Protein AF-A0A9P0LXA4-F1 (afdb_monomer_lite)

Organism: Acanthoscelides obtectus (NCBI:txid200917)

Secondary structure (DSSP, 8-state):
----------S---SHHHHHHHHHHHHHHHHHHHHHS-TTT-HHHHHHHHHHHHHHHHHHHHH-SSHHHHHHHHHHHHHHHHHHHHHHHHH-HHHHHHHHHHHHHHHHHHHHHHHHHHHHHHHS--S--SSSHHHHHHHHHHHHHHHHHHHHHHHHHGGG-HHHHHHHHHHHHHHHHHHHHHHHHHHHHHHHHHHHHHHHHHHHTT---S----S--------------------------

Foldseek 3Di:
DPDPDDPQPPDDCPALVSLVVNLVVVVVVLVVQPVVCDCVPHVPSNVVSLVVVLVSLVSNLVRDDDLVVSLVSLVVSLVSLVVSLVCCVPPPVVSCVVCVVVSVVSNVVSVVSNVVSVCCVLPPPPPDDDPPVPVVVVVVVVVVVVVVVVVVVVVVVVVPCPVVVVVVVVVVVVVVVVVVVVVVVVVVVVVVVVVVVVVVVVVVVPPPDPDDDDDDDDDDDDDDDDDDDDDDDDDDDDDDD

InterPro domains:
  IPR022083 KIF-1 binding protein [PF12309] (8-123)

Sequence (241 aa):
MEVQLPNVPAKEIVGIQDARTLFSHTHTWLKRARLYYTLRDFPIQYVNIILELSELYRVQSFYEKDIDSQYGIQRKRYEALETLSNILKEVRPNCYAAVNLEIIREILEVQMEMMQLNLKKIYGPKEDLTYSGEADLRKRMDTVADIHNRIESLCVETGSSQAEQDAQNTEFDEKFYRYVKKAEAMERERICEQVLEKNDVKLRTKSKTPKQMELEKKDCEEKEDRNGEGEGQPPITSPIM

Structure (mmCIF, N/CA/C/O backbone):
data_AF-A0A9P0LXA4-F1
#
_entry.id   AF-A0A9P0LXA4-F1
#
loop_
_atom_site.group_PDB
_atom_site.id
_atom_site.type_symbol
_atom_site.label_atom_id
_atom_site.label_alt_id
_atom_site.label_comp_id
_atom_site.label_asym_id
_atom_site.label_entity_id
_atom_site.label_seq_id
_atom_site.pdbx_PDB_ins_code
_atom_site.Cartn_x
_atom_site.Cartn_y
_atom_site.Cartn_z
_atom_site.occupancy
_atom_site.B_iso_or_equiv
_atom_site.auth_seq_id
_atom_site.auth_comp_id
_atom_site.auth_asym_id
_atom_site.auth_atom_id
_atom_site.pdbx_PDB_model_num
ATOM 1 N N . MET A 1 1 ? 0.545 -28.722 -20.780 1.00 48.31 1 MET A N 1
ATOM 2 C CA . MET A 1 1 ? 0.359 -28.473 -19.336 1.00 48.31 1 MET A CA 1
ATOM 3 C C . MET A 1 1 ? -1.100 -28.134 -19.132 1.00 48.31 1 MET A C 1
ATOM 5 O O . MET A 1 1 ? -1.538 -27.129 -19.674 1.00 48.31 1 MET A O 1
ATOM 9 N N . GLU A 1 2 ? -1.854 -28.973 -18.428 1.00 51.53 2 GLU A N 1
ATOM 10 C CA . GLU A 1 2 ? -3.181 -28.578 -17.952 1.00 51.53 2 GLU A CA 1
ATOM 11 C C . GLU A 1 2 ? -2.985 -27.532 -16.856 1.00 51.53 2 GLU A C 1
ATOM 13 O O . GLU A 1 2 ? -2.438 -27.819 -15.790 1.00 51.53 2 GLU A O 1
ATOM 18 N N . VAL A 1 3 ? -3.355 -26.289 -17.151 1.00 64.44 3 VAL A N 1
ATOM 19 C CA . VAL A 1 3 ? -3.356 -25.218 -16.158 1.00 64.44 3 VAL A CA 1
ATOM 20 C C . VAL A 1 3 ? -4.607 -25.419 -15.313 1.00 64.44 3 VAL A C 1
ATOM 22 O O . VAL A 1 3 ? -5.701 -25.031 -15.716 1.00 64.44 3 VAL A O 1
ATOM 25 N N . GLN A 1 4 ? -4.462 -26.072 -14.159 1.00 67.38 4 GLN A N 1
ATOM 26 C CA . GLN A 1 4 ? -5.534 -26.100 -13.169 1.00 67.38 4 GLN A CA 1
ATOM 27 C C . GLN A 1 4 ? -5.769 -24.670 -12.687 1.00 67.38 4 GLN A C 1
ATOM 29 O O . GLN A 1 4 ? -4.881 -24.046 -12.098 1.00 67.38 4 GLN A O 1
ATOM 34 N N . LEU A 1 5 ? -6.951 -24.138 -12.994 1.00 65.81 5 LEU A N 1
ATOM 35 C CA . LEU A 1 5 ? -7.319 -22.792 -12.588 1.00 65.81 5 LEU A CA 1
ATOM 36 C C . LEU A 1 5 ? -7.385 -22.730 -11.053 1.00 65.81 5 LEU A C 1
ATOM 38 O O . LEU A 1 5 ? -7.952 -23.634 -10.430 1.00 65.81 5 LEU A O 1
ATOM 42 N N . PRO A 1 6 ? -6.809 -21.692 -10.425 1.00 67.19 6 PRO A N 1
ATOM 43 C CA . PRO A 1 6 ? -6.890 -21.526 -8.982 1.00 67.19 6 PRO A CA 1
ATOM 44 C C . PRO A 1 6 ? -8.355 -21.427 -8.555 1.00 67.19 6 PRO A C 1
ATOM 46 O O . PRO A 1 6 ? -9.108 -20.628 -9.108 1.00 67.19 6 PRO A O 1
ATOM 49 N N . ASN A 1 7 ? -8.761 -22.219 -7.561 1.00 73.88 7 ASN A N 1
ATOM 50 C CA . ASN A 1 7 ? -10.077 -22.078 -6.949 1.00 73.88 7 ASN A CA 1
ATOM 51 C C . ASN A 1 7 ? -10.093 -20.793 -6.106 1.00 73.88 7 ASN A C 1
ATOM 53 O O . ASN A 1 7 ? -9.640 -20.791 -4.959 1.00 73.88 7 ASN A O 1
ATOM 57 N N . VAL A 1 8 ? -10.549 -19.694 -6.708 1.00 70.31 8 VAL A N 1
ATOM 58 C CA . VAL A 1 8 ? -10.740 -18.419 -6.014 1.00 70.31 8 VAL A CA 1
ATOM 59 C C . VAL A 1 8 ? -11.979 -18.549 -5.124 1.00 70.31 8 VAL A C 1
ATOM 61 O O . VAL A 1 8 ? -13.024 -18.978 -5.617 1.00 70.31 8 VAL A O 1
ATOM 64 N N . PRO A 1 9 ? -11.911 -18.182 -3.832 1.00 69.06 9 PRO A N 1
ATOM 65 C CA . PRO A 1 9 ? -13.087 -18.167 -2.971 1.00 69.06 9 PRO A CA 1
ATOM 66 C C . PRO A 1 9 ? -14.145 -17.198 -3.529 1.00 69.06 9 PRO A C 1
ATOM 68 O O . PRO A 1 9 ? -14.068 -15.997 -3.313 1.00 69.06 9 PRO A O 1
ATOM 71 N N . ALA A 1 10 ? -15.135 -17.717 -4.259 1.00 71.62 10 ALA A N 1
ATOM 72 C CA . ALA A 1 10 ? -16.240 -16.942 -4.840 1.00 71.62 10 ALA A CA 1
ATOM 73 C C . ALA A 1 10 ? -17.426 -16.770 -3.869 1.00 71.62 10 ALA A C 1
ATOM 75 O O . ALA A 1 10 ? -18.553 -16.517 -4.287 1.00 71.62 10 ALA A O 1
ATOM 76 N N . LYS A 1 11 ? -17.192 -16.983 -2.570 1.00 80.62 11 LYS A N 1
ATOM 77 C CA . LYS A 1 11 ? -18.210 -16.854 -1.524 1.00 80.62 11 LYS A CA 1
ATOM 78 C C . LYS A 1 11 ? -18.219 -15.425 -0.994 1.00 80.62 11 LYS A C 1
ATOM 80 O O . LYS A 1 11 ? -17.160 -14.814 -0.872 1.00 80.62 11 LYS A O 1
ATOM 85 N N . GLU A 1 12 ? -19.402 -14.923 -0.652 1.00 83.19 12 GLU A N 1
ATOM 86 C CA . GLU A 1 12 ? -19.539 -13.644 0.045 1.00 83.19 12 GLU A CA 1
ATOM 87 C C . GLU A 1 12 ? -18.746 -13.656 1.360 1.00 83.19 12 GLU A C 1
ATOM 89 O O . GLU A 1 12 ? -18.727 -14.655 2.085 1.00 83.19 12 GLU A O 1
ATOM 94 N N . ILE A 1 13 ? -18.073 -12.543 1.655 1.00 86.12 13 ILE A N 1
ATOM 95 C CA . ILE A 1 13 ? -17.278 -12.368 2.873 1.00 86.12 13 ILE A CA 1
ATOM 96 C C . ILE A 1 13 ? -18.232 -11.950 3.992 1.00 86.12 13 ILE A C 1
ATOM 98 O O . ILE A 1 13 ? -18.652 -10.797 4.050 1.00 86.12 13 ILE A O 1
ATOM 102 N N . VAL A 1 14 ? -18.576 -12.883 4.880 1.00 85.00 14 VAL A N 1
ATOM 103 C CA . VAL A 1 14 ? -19.487 -12.614 6.009 1.00 85.00 14 VAL A CA 1
ATOM 104 C C . VAL A 1 14 ? -18.698 -12.311 7.282 1.00 85.00 14 VAL A C 1
ATOM 106 O O . VAL A 1 14 ? -19.134 -11.523 8.122 1.00 85.00 14 VAL A O 1
ATOM 109 N N . GLY A 1 15 ? -17.515 -12.914 7.431 1.00 84.06 15 GLY A N 1
ATOM 110 C CA . GLY A 1 15 ? -16.673 -12.756 8.610 1.00 84.06 15 GLY A CA 1
ATOM 111 C C . GLY A 1 15 ? -15.225 -12.371 8.318 1.00 84.06 15 GLY A C 1
ATOM 112 O O . GLY A 1 15 ? -14.694 -12.513 7.220 1.00 84.06 15 GLY A O 1
ATOM 113 N N . ILE A 1 16 ? -14.538 -11.960 9.382 1.00 88.75 16 ILE A N 1
ATOM 114 C CA . ILE A 1 16 ? -13.112 -11.588 9.367 1.00 88.75 16 ILE A CA 1
ATOM 115 C C . ILE A 1 16 ? -12.231 -12.756 8.916 1.00 88.75 16 ILE A C 1
ATOM 117 O O . ILE A 1 16 ? -11.214 -12.558 8.257 1.00 88.75 16 ILE A O 1
ATOM 121 N N . GLN A 1 17 ? -12.614 -13.987 9.263 1.00 89.56 17 GLN A N 1
ATOM 122 C CA . GLN A 1 17 ? -11.861 -15.174 8.858 1.00 89.56 17 GLN A CA 1
ATOM 123 C C . GLN A 1 17 ? -11.955 -15.432 7.353 1.00 89.56 17 GLN A C 1
ATOM 125 O O . GLN A 1 17 ? -10.962 -15.835 6.742 1.00 89.56 17 GLN A O 1
ATOM 130 N N . ASP A 1 18 ? -13.101 -15.132 6.742 1.00 88.81 18 ASP A N 1
ATOM 131 C CA . ASP A 1 18 ? -13.274 -15.230 5.293 1.00 88.81 18 ASP A CA 1
ATOM 132 C C . ASP A 1 18 ? -12.396 -14.185 4.593 1.00 88.81 18 ASP A C 1
ATOM 134 O O . ASP A 1 18 ? -11.646 -14.524 3.675 1.00 88.81 18 ASP A O 1
ATOM 138 N N . ALA A 1 19 ? -12.390 -12.947 5.107 1.00 89.75 19 ALA A N 1
ATOM 139 C CA . ALA A 1 19 ? -11.533 -11.869 4.612 1.00 89.75 19 ALA A CA 1
ATOM 140 C C . ALA A 1 19 ? -10.043 -12.240 4.699 1.00 89.75 19 ALA A C 1
ATOM 142 O O . ALA A 1 19 ? -9.326 -12.154 3.706 1.00 89.75 19 ALA A O 1
ATOM 143 N N . ARG A 1 20 ? -9.585 -12.753 5.851 1.00 91.25 20 ARG A N 1
ATOM 144 C CA . ARG A 1 20 ? -8.194 -13.203 6.051 1.00 91.25 20 ARG A CA 1
ATOM 145 C C . ARG A 1 20 ? -7.809 -14.355 5.126 1.00 91.25 20 ARG A C 1
ATOM 147 O O . ARG A 1 20 ? -6.677 -14.404 4.641 1.00 91.25 20 ARG A O 1
ATOM 154 N N . THR A 1 21 ? -8.734 -15.277 4.871 1.00 90.44 21 THR A N 1
ATOM 155 C CA . THR A 1 21 ? -8.505 -16.407 3.962 1.00 90.44 21 THR A CA 1
ATOM 156 C C . THR A 1 21 ? -8.334 -15.918 2.528 1.00 90.44 21 THR A C 1
ATOM 158 O O . THR A 1 21 ? -7.360 -16.290 1.867 1.00 90.44 21 THR A O 1
ATOM 161 N N . LEU A 1 22 ? -9.225 -15.035 2.069 1.00 90.31 22 LEU A N 1
ATOM 162 C CA . LEU A 1 22 ? -9.124 -14.424 0.747 1.00 90.31 22 LEU A CA 1
ATOM 163 C C . LEU A 1 22 ? -7.852 -13.581 0.620 1.00 90.31 22 LEU A C 1
ATOM 165 O O . LEU A 1 22 ? -7.110 -13.742 -0.345 1.00 90.31 22 LEU A O 1
ATOM 169 N N . PHE A 1 23 ? -7.543 -12.758 1.623 1.00 92.31 23 PHE A N 1
ATOM 170 C CA . PHE A 1 23 ? -6.316 -11.969 1.675 1.00 92.31 23 PHE A CA 1
ATOM 171 C C . PHE A 1 23 ? -5.078 -12.852 1.535 1.00 92.31 23 PHE A C 1
ATOM 173 O O . PHE A 1 23 ? -4.216 -12.574 0.707 1.00 92.31 23 PHE A O 1
ATOM 180 N N . SER A 1 24 ? -4.991 -13.943 2.300 1.00 92.12 24 SER A N 1
ATOM 181 C CA . SER A 1 24 ? -3.862 -14.877 2.236 1.00 92.12 24 SER A CA 1
ATOM 182 C C . SER A 1 24 ? -3.716 -15.505 0.845 1.00 92.12 24 SER A C 1
ATOM 184 O O . SER A 1 24 ? -2.604 -15.604 0.310 1.00 92.12 24 SER A O 1
ATOM 186 N N . HIS A 1 25 ? -4.842 -15.872 0.225 1.00 92.00 25 HIS A N 1
ATOM 187 C CA . HIS A 1 25 ? -4.871 -16.410 -1.130 1.00 92.00 25 HIS A CA 1
ATOM 188 C C . HIS A 1 25 ? -4.363 -15.385 -2.155 1.00 92.00 25 HIS A C 1
ATOM 190 O O . HIS A 1 25 ? -3.393 -15.657 -2.866 1.00 92.00 25 HIS A O 1
ATOM 196 N N . THR A 1 26 ? -4.949 -14.186 -2.186 1.00 93.25 26 THR A N 1
ATOM 197 C CA . THR A 1 26 ? -4.573 -13.111 -3.119 1.00 93.25 26 THR A CA 1
ATOM 198 C C . THR A 1 26 ? -3.132 -12.662 -2.901 1.00 93.25 26 THR A C 1
ATOM 200 O O . THR A 1 26 ? -2.359 -12.554 -3.850 1.00 93.25 26 THR A O 1
ATOM 203 N N . HIS A 1 27 ? -2.710 -12.500 -1.648 1.00 94.31 27 HIS A N 1
ATOM 204 C CA . HIS A 1 27 ? -1.344 -12.127 -1.295 1.00 94.31 27 HIS A CA 1
ATOM 205 C C . HIS A 1 27 ? -0.315 -13.167 -1.760 1.00 94.31 27 HIS A C 1
ATOM 207 O O . HIS A 1 27 ? 0.784 -12.807 -2.186 1.00 94.31 27 HIS A O 1
ATOM 213 N N . THR A 1 28 ? -0.660 -14.458 -1.730 1.00 93.88 28 THR A N 1
ATOM 214 C CA . THR A 1 28 ? 0.198 -15.522 -2.275 1.00 93.88 28 THR A CA 1
ATOM 215 C C . THR A 1 28 ? 0.374 -15.378 -3.787 1.00 93.88 28 THR A C 1
ATOM 217 O O . THR A 1 28 ? 1.490 -15.530 -4.290 1.00 93.88 28 THR A O 1
ATOM 220 N N . TRP A 1 29 ? -0.691 -15.036 -4.514 1.00 93.25 29 TRP A N 1
ATOM 221 C CA . TRP A 1 29 ? -0.621 -14.786 -5.954 1.00 93.25 29 TRP A CA 1
ATOM 222 C C . TRP A 1 29 ? 0.148 -13.515 -6.297 1.00 93.25 29 TRP A C 1
ATOM 224 O O . TRP A 1 29 ? 1.020 -13.575 -7.160 1.00 93.25 2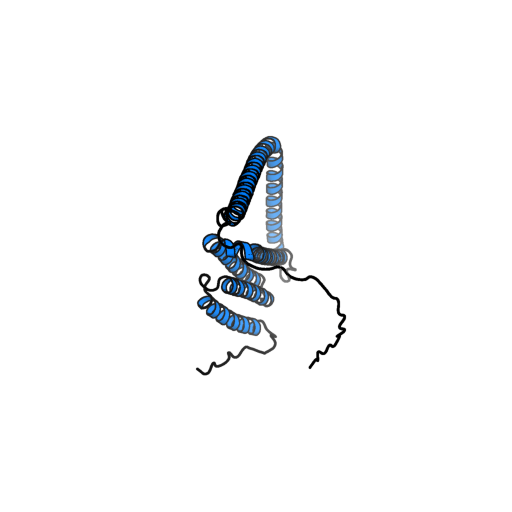9 TRP A O 1
ATOM 234 N N . LEU A 1 30 ? -0.061 -12.415 -5.571 1.00 94.25 30 LEU A N 1
ATOM 235 C CA . LEU A 1 30 ? 0.721 -11.185 -5.747 1.00 94.25 30 LEU A CA 1
ATOM 236 C C . LEU A 1 30 ? 2.212 -11.421 -5.478 1.00 94.25 30 LEU A C 1
ATOM 238 O O . LEU A 1 30 ? 3.065 -10.956 -6.232 1.00 94.25 30 LEU A O 1
ATOM 242 N N . LYS A 1 31 ? 2.553 -12.222 -4.460 1.00 92.38 31 LYS A N 1
ATOM 243 C CA . LYS A 1 31 ? 3.942 -12.636 -4.208 1.00 92.38 31 LYS A CA 1
ATOM 244 C C . LYS A 1 31 ? 4.538 -13.406 -5.381 1.00 92.38 31 LYS A C 1
ATOM 246 O O . LYS A 1 31 ? 5.679 -13.142 -5.748 1.00 92.38 31 LYS A O 1
ATOM 251 N N . ARG A 1 32 ? 3.787 -14.340 -5.971 1.00 93.38 32 ARG A N 1
ATOM 252 C CA . ARG A 1 32 ? 4.226 -15.095 -7.155 1.00 93.38 32 ARG A CA 1
ATOM 253 C C . ARG A 1 32 ? 4.372 -14.190 -8.377 1.00 93.38 32 ARG A C 1
ATOM 255 O O . ARG A 1 32 ? 5.389 -14.269 -9.056 1.00 93.38 32 ARG A O 1
ATOM 262 N N . ALA A 1 33 ? 3.412 -13.299 -8.613 1.00 94.31 33 ALA A N 1
ATOM 263 C CA . ALA A 1 33 ? 3.464 -12.326 -9.699 1.00 94.31 33 ALA A CA 1
ATOM 264 C C . ALA A 1 33 ? 4.706 -11.434 -9.577 1.00 94.31 33 ALA A C 1
ATOM 266 O O . ALA A 1 33 ? 5.428 -11.254 -10.551 1.00 94.31 33 ALA A O 1
ATOM 267 N N . ARG A 1 34 ? 5.031 -10.970 -8.365 1.00 92.25 34 ARG A N 1
ATOM 268 C CA . ARG A 1 34 ? 6.218 -10.145 -8.101 1.00 92.25 34 ARG A CA 1
ATOM 269 C C . ARG A 1 34 ? 7.547 -10.861 -8.372 1.00 92.25 34 ARG A C 1
ATOM 271 O O . ARG A 1 34 ? 8.537 -10.197 -8.659 1.00 92.25 34 ARG A O 1
ATOM 278 N N . LEU A 1 35 ? 7.590 -12.194 -8.276 1.00 92.75 35 LEU A N 1
ATOM 279 C CA . LEU A 1 35 ? 8.776 -12.976 -8.654 1.00 92.75 35 LEU A CA 1
ATOM 280 C C . LEU A 1 35 ? 8.962 -13.047 -10.175 1.00 92.75 35 LEU A C 1
ATOM 282 O O . LEU A 1 35 ? 10.092 -13.154 -10.638 1.00 92.75 35 LEU A O 1
ATOM 286 N N . TYR A 1 36 ? 7.867 -12.999 -10.934 1.00 95.38 36 TYR A N 1
ATOM 287 C CA . TYR A 1 36 ? 7.889 -13.071 -12.393 1.00 95.38 36 TYR A CA 1
ATOM 288 C C . TYR A 1 36 ? 8.086 -11.692 -13.038 1.00 95.38 36 TYR A C 1
ATOM 290 O O . TYR A 1 36 ? 8.976 -11.501 -13.864 1.00 95.38 36 TYR A O 1
ATOM 298 N N . TYR A 1 37 ? 7.281 -10.710 -12.638 1.00 95.81 37 TYR A N 1
ATOM 299 C CA . TYR A 1 37 ? 7.350 -9.345 -13.146 1.00 95.81 37 TYR A CA 1
ATOM 300 C C . TYR A 1 37 ? 8.432 -8.574 -12.411 1.00 95.81 37 TYR A C 1
ATOM 302 O O . TYR A 1 37 ? 8.138 -7.839 -11.482 1.00 95.81 37 TYR A O 1
ATOM 310 N N . THR A 1 38 ? 9.694 -8.764 -12.782 1.00 93.69 38 THR A N 1
ATOM 311 C CA . THR A 1 38 ? 10.798 -8.065 -12.117 1.00 93.69 38 THR A CA 1
ATOM 312 C C . THR A 1 38 ? 10.808 -6.578 -12.473 1.00 93.69 38 THR A C 1
ATOM 314 O O . THR A 1 38 ? 10.421 -6.176 -13.571 1.00 93.69 38 THR A O 1
ATOM 317 N N . LEU A 1 39 ? 11.354 -5.745 -11.583 1.00 93.31 39 LEU A N 1
ATOM 318 C CA . LEU A 1 39 ? 11.535 -4.317 -11.858 1.00 93.31 39 LEU A CA 1
ATOM 319 C C . LEU A 1 39 ? 12.440 -4.050 -13.081 1.00 93.31 39 LEU A C 1
ATOM 321 O O . LEU A 1 39 ? 12.354 -2.988 -13.701 1.00 93.31 39 LEU A O 1
ATOM 325 N N . ARG A 1 40 ? 13.311 -5.005 -13.436 1.00 92.75 40 ARG A N 1
ATOM 326 C CA . ARG A 1 40 ? 14.218 -4.911 -14.586 1.00 92.75 40 ARG A CA 1
ATOM 327 C C . ARG A 1 40 ? 13.463 -5.081 -15.901 1.00 92.75 40 ARG A C 1
ATOM 329 O O . ARG A 1 40 ? 13.605 -4.242 -16.791 1.00 92.75 40 ARG A O 1
ATOM 336 N N . ASP A 1 41 ? 12.671 -6.133 -16.009 1.00 95.25 41 ASP A N 1
ATOM 337 C CA . ASP A 1 41 ? 12.071 -6.525 -17.283 1.00 95.25 41 ASP A CA 1
ATOM 338 C C . ASP A 1 41 ? 10.695 -5.872 -17.469 1.00 95.25 41 ASP A C 1
ATOM 340 O O . ASP A 1 41 ? 10.364 -5.411 -18.558 1.00 95.25 41 ASP A O 1
ATOM 344 N N . PHE A 1 42 ? 9.933 -5.738 -16.380 1.00 96.50 42 PHE A N 1
ATOM 345 C CA . PHE A 1 42 ? 8.541 -5.287 -16.387 1.00 96.50 42 PHE A CA 1
ATOM 346 C C . PHE A 1 42 ? 8.292 -4.228 -15.299 1.00 96.50 42 PHE A C 1
ATOM 348 O O . PHE A 1 42 ? 7.574 -4.483 -14.329 1.00 96.50 42 PHE A O 1
ATOM 355 N N . PRO A 1 43 ? 8.889 -3.025 -15.416 1.00 94.88 43 PRO A N 1
ATOM 356 C CA . PRO A 1 43 ? 8.856 -2.026 -14.350 1.00 94.88 43 PRO A CA 1
ATOM 357 C C . PRO A 1 43 ? 7.440 -1.562 -14.004 1.00 94.88 43 PRO A C 1
ATOM 359 O O . PRO A 1 43 ? 7.105 -1.468 -12.829 1.00 94.88 43 PRO A O 1
ATOM 362 N N . ILE A 1 44 ? 6.602 -1.319 -15.014 1.00 95.69 44 ILE A N 1
ATOM 363 C CA . ILE A 1 44 ? 5.226 -0.847 -14.815 1.00 95.69 44 ILE A CA 1
ATOM 364 C C . ILE A 1 44 ? 4.372 -1.936 -14.162 1.00 95.69 44 ILE A C 1
ATOM 366 O O . ILE A 1 44 ? 3.642 -1.663 -13.218 1.00 95.69 44 ILE A O 1
ATOM 370 N N . GLN A 1 45 ? 4.509 -3.191 -14.594 1.00 97.25 45 GLN A N 1
ATOM 371 C CA . GLN A 1 45 ? 3.782 -4.310 -13.993 1.00 97.25 45 GLN A CA 1
ATOM 372 C C . GLN A 1 45 ? 4.225 -4.543 -12.545 1.00 97.25 45 GLN A C 1
ATOM 374 O O . GLN A 1 45 ? 3.385 -4.788 -11.687 1.00 97.25 45 GLN A O 1
ATOM 379 N N . TYR A 1 46 ? 5.523 -4.414 -12.249 1.00 96.81 46 TYR A N 1
ATOM 380 C CA . TYR A 1 46 ? 6.030 -4.494 -10.878 1.00 96.81 46 TYR A CA 1
ATOM 381 C C . TYR A 1 46 ? 5.432 -3.402 -9.978 1.00 96.81 46 TYR A C 1
ATOM 383 O O . TYR A 1 46 ? 5.030 -3.697 -8.853 1.00 96.81 46 TYR A O 1
ATOM 391 N N . VAL A 1 47 ? 5.342 -2.160 -10.476 1.00 97.12 47 VAL A N 1
ATOM 392 C CA . VAL A 1 47 ? 4.671 -1.054 -9.769 1.00 97.12 47 VAL A CA 1
ATOM 393 C C . VAL A 1 47 ? 3.204 -1.395 -9.518 1.00 97.12 47 VAL A C 1
ATOM 395 O O . VAL A 1 47 ? 2.775 -1.364 -8.367 1.00 97.12 47 VAL A O 1
ATOM 398 N N . ASN A 1 48 ? 2.468 -1.802 -10.555 1.00 97.25 48 ASN A N 1
ATOM 399 C CA . ASN A 1 48 ? 1.047 -2.137 -10.445 1.00 97.25 48 ASN A CA 1
ATOM 400 C C . ASN A 1 48 ? 0.795 -3.248 -9.419 1.00 97.25 48 ASN A C 1
ATOM 402 O O . ASN A 1 48 ? -0.110 -3.121 -8.609 1.00 97.25 48 ASN A O 1
ATOM 406 N N . ILE A 1 49 ? 1.636 -4.286 -9.370 1.00 97.44 49 ILE A N 1
ATOM 407 C CA . ILE A 1 49 ? 1.520 -5.365 -8.372 1.00 97.44 49 ILE A CA 1
ATOM 408 C C . ILE A 1 49 ? 1.658 -4.833 -6.941 1.00 97.44 49 ILE A C 1
ATOM 410 O O . ILE A 1 49 ? 1.006 -5.332 -6.025 1.00 97.44 49 ILE A O 1
ATOM 414 N N . ILE A 1 50 ? 2.523 -3.841 -6.716 1.00 96.69 50 ILE A N 1
ATOM 415 C CA . ILE A 1 50 ? 2.689 -3.243 -5.388 1.00 96.69 50 ILE A CA 1
ATOM 416 C C . ILE A 1 50 ? 1.534 -2.291 -5.061 1.00 96.69 50 ILE A C 1
ATOM 418 O O . ILE A 1 50 ? 1.107 -2.256 -3.909 1.00 96.69 50 ILE A O 1
ATOM 422 N N . LEU A 1 51 ? 0.983 -1.579 -6.045 1.00 97.38 51 LEU A N 1
ATOM 423 C CA . LEU A 1 51 ? -0.231 -0.776 -5.863 1.00 97.38 51 LEU A CA 1
ATOM 424 C C . LEU A 1 51 ? -1.459 -1.662 -5.583 1.00 97.38 51 LEU A C 1
ATOM 426 O O . LEU A 1 51 ? -2.217 -1.386 -4.660 1.00 97.38 51 LEU A O 1
ATOM 430 N N . GLU A 1 52 ? -1.601 -2.796 -6.268 1.00 96.94 52 GLU A N 1
ATOM 431 C CA . GLU A 1 52 ? -2.619 -3.812 -5.961 1.00 96.94 52 GLU A CA 1
ATOM 432 C C . GLU A 1 52 ? -2.422 -4.409 -4.562 1.00 96.94 52 GLU A C 1
ATOM 434 O O . GLU A 1 52 ? -3.386 -4.652 -3.836 1.00 96.94 52 GLU A O 1
ATOM 439 N N . LEU A 1 53 ? -1.169 -4.618 -4.141 1.00 96.50 53 LEU A N 1
ATOM 440 C CA . LEU A 1 53 ? -0.859 -5.043 -2.778 1.00 96.50 53 LEU A CA 1
ATOM 441 C C . LEU A 1 53 ? -1.239 -3.970 -1.744 1.00 96.50 53 LEU A C 1
ATOM 443 O O . LEU A 1 53 ? -1.718 -4.316 -0.664 1.00 96.50 53 LEU A O 1
ATOM 447 N N . SER A 1 54 ? -1.036 -2.690 -2.065 1.00 96.94 54 SER A N 1
ATOM 448 C CA . SER A 1 54 ? -1.464 -1.560 -1.235 1.00 96.94 54 SER A CA 1
ATOM 449 C C . SER A 1 54 ? -2.980 -1.581 -1.038 1.00 96.94 54 SER A C 1
ATOM 451 O O . SER A 1 54 ? -3.459 -1.573 0.098 1.00 96.94 54 SER A O 1
ATOM 453 N N . GLU A 1 55 ? -3.726 -1.728 -2.129 1.00 96.31 55 GLU A N 1
ATOM 454 C CA . GLU A 1 55 ? -5.184 -1.823 -2.099 1.00 96.31 55 GLU A CA 1
ATOM 455 C C . GLU A 1 55 ? -5.668 -3.045 -1.308 1.00 96.31 55 GLU A C 1
ATOM 457 O O . GLU A 1 55 ? -6.586 -2.960 -0.490 1.00 96.31 55 GLU A O 1
ATOM 462 N N . LEU A 1 56 ? -4.993 -4.185 -1.462 1.00 96.00 56 LEU A N 1
ATOM 463 C CA . LEU A 1 56 ? -5.298 -5.391 -0.698 1.00 96.00 56 LEU A CA 1
ATOM 464 C C . LEU A 1 56 ? -5.134 -5.169 0.818 1.00 96.00 56 LEU A C 1
ATOM 466 O O . LEU A 1 56 ? -5.954 -5.653 1.602 1.00 96.00 56 LEU A O 1
ATOM 470 N N . TYR A 1 57 ? -4.109 -4.426 1.250 1.00 97.12 57 TYR A N 1
ATOM 471 C CA . TYR A 1 57 ? -3.956 -4.055 2.659 1.00 97.12 57 TYR A CA 1
ATOM 472 C C . TYR A 1 57 ? -5.046 -3.093 3.138 1.00 97.12 57 TYR A C 1
ATOM 474 O O . TYR A 1 57 ? -5.514 -3.249 4.267 1.00 97.12 57 TYR A O 1
ATOM 482 N N . ARG A 1 58 ? -5.483 -2.146 2.298 1.00 95.69 58 ARG A N 1
ATOM 483 C CA . ARG A 1 58 ? -6.598 -1.236 2.609 1.00 95.69 58 ARG A CA 1
ATOM 484 C C . ARG A 1 58 ? -7.891 -2.009 2.866 1.00 95.69 58 ARG A C 1
ATOM 486 O O . ARG A 1 58 ? -8.576 -1.776 3.856 1.00 95.69 58 ARG A O 1
ATOM 493 N N . VAL A 1 59 ? -8.209 -2.976 2.006 1.00 93.44 59 VAL A N 1
ATOM 494 C CA . VAL A 1 59 ? -9.403 -3.814 2.182 1.00 93.44 59 VAL A CA 1
ATOM 495 C C . VAL A 1 59 ? -9.267 -4.712 3.412 1.00 93.44 59 VAL A C 1
ATOM 497 O O . VAL A 1 59 ? -10.229 -4.876 4.154 1.00 93.44 59 VAL A O 1
ATOM 500 N N . GLN A 1 60 ? -8.083 -5.264 3.685 1.00 93.12 60 GLN A N 1
ATOM 501 C CA . GLN A 1 60 ? -7.880 -6.087 4.878 1.00 93.12 60 GLN A CA 1
ATOM 502 C C . GLN A 1 60 ? -8.031 -5.284 6.175 1.00 93.12 60 GLN A C 1
ATOM 504 O O . GLN A 1 60 ? -8.635 -5.789 7.120 1.00 93.12 60 GLN A O 1
ATOM 509 N N . SER A 1 61 ? -7.502 -4.055 6.234 1.00 94.88 61 SER A N 1
ATOM 510 C CA . SER A 1 61 ? -7.600 -3.218 7.434 1.00 94.88 61 SER A CA 1
ATOM 511 C C . SER A 1 61 ? -9.057 -2.908 7.783 1.00 94.88 61 SER A C 1
ATOM 513 O O . SER A 1 61 ? -9.409 -2.921 8.958 1.00 94.88 61 SER A O 1
ATOM 515 N N . PHE A 1 62 ? -9.930 -2.745 6.786 1.00 92.12 62 PHE A N 1
ATOM 516 C CA . PHE A 1 62 ? -11.365 -2.540 6.996 1.00 92.12 62 PHE A CA 1
ATOM 517 C C . PHE A 1 62 ? -12.036 -3.672 7.796 1.00 92.12 62 PHE A C 1
ATOM 519 O O . PHE A 1 62 ? -12.907 -3.403 8.622 1.00 92.12 62 PHE A O 1
ATOM 526 N N . TYR A 1 63 ? -11.627 -4.928 7.590 1.00 91.75 63 TYR A N 1
ATOM 527 C CA . TYR A 1 63 ? -12.218 -6.080 8.282 1.00 91.75 63 TYR A CA 1
ATOM 528 C C . TYR A 1 63 ? -11.622 -6.346 9.671 1.00 91.75 63 TYR A C 1
ATOM 530 O O . TYR A 1 63 ? -12.166 -7.163 10.416 1.00 91.75 63 TYR A O 1
ATOM 538 N N . GLU A 1 64 ? -10.515 -5.703 10.047 1.00 92.38 64 GLU A N 1
ATOM 539 C CA . GLU A 1 64 ? -9.943 -5.897 11.381 1.00 92.38 64 GLU A CA 1
ATOM 540 C C . GLU A 1 64 ? -10.796 -5.206 12.453 1.00 92.38 64 GLU A C 1
ATOM 542 O O . GLU A 1 64 ? -11.314 -4.109 12.255 1.00 92.38 64 GLU A O 1
ATOM 547 N N . LYS A 1 65 ? -10.956 -5.849 13.615 1.00 89.12 65 LYS A N 1
ATOM 548 C CA . LYS A 1 65 ? -11.804 -5.334 14.708 1.00 89.12 65 LYS A CA 1
ATOM 549 C C . LYS A 1 65 ? -11.097 -4.293 15.557 1.00 89.12 65 LYS A C 1
ATOM 551 O O . LYS A 1 65 ? -11.690 -3.285 15.934 1.00 89.12 65 LYS A O 1
ATOM 556 N N . ASP A 1 66 ? -9.856 -4.580 15.916 1.00 91.75 66 ASP A N 1
ATOM 557 C CA . ASP A 1 66 ? -9.081 -3.778 16.843 1.00 91.75 66 ASP A CA 1
ATOM 558 C C . ASP A 1 66 ? -8.264 -2.714 16.108 1.00 91.75 66 ASP A C 1
ATOM 560 O O . ASP A 1 66 ? -7.669 -2.958 15.058 1.00 91.75 66 ASP A O 1
ATOM 564 N N . ILE A 1 67 ? -8.228 -1.514 16.691 1.00 93.25 67 ILE A N 1
ATOM 565 C CA . ILE A 1 67 ? -7.517 -0.360 16.124 1.00 93.25 67 ILE A CA 1
ATOM 566 C C . ILE A 1 67 ? -6.024 -0.668 15.958 1.00 93.25 67 ILE A C 1
ATOM 568 O O . ILE A 1 67 ? -5.412 -0.216 14.994 1.00 93.25 67 ILE A O 1
ATOM 572 N N . ASP A 1 68 ? -5.438 -1.457 16.860 1.00 93.38 68 ASP A N 1
ATOM 573 C CA . ASP A 1 68 ? -4.017 -1.801 16.806 1.00 93.38 68 ASP A CA 1
ATOM 574 C C . ASP A 1 68 ? -3.691 -2.727 15.618 1.00 93.38 68 ASP A C 1
ATOM 576 O O . ASP A 1 68 ? -2.701 -2.494 14.921 1.00 93.38 68 ASP A O 1
ATOM 580 N N . SER A 1 69 ? -4.540 -3.711 15.302 1.00 94.38 69 SER A N 1
ATOM 581 C CA . SER A 1 69 ? -4.409 -4.528 14.087 1.00 94.38 69 SER A CA 1
ATOM 582 C C . SER A 1 69 ? -4.657 -3.708 12.830 1.00 94.38 69 SER A C 1
ATOM 584 O O . SER A 1 69 ? -3.871 -3.821 11.888 1.00 94.38 69 SER A O 1
ATOM 586 N N . GLN A 1 70 ? -5.676 -2.837 12.813 1.00 95.62 70 GLN A N 1
ATOM 587 C CA . GLN A 1 70 ? -5.894 -1.904 11.698 1.00 95.62 70 GLN A CA 1
ATOM 588 C C . GLN A 1 70 ? -4.628 -1.078 11.439 1.00 95.62 70 GLN A C 1
ATOM 590 O O . GLN A 1 70 ? -4.124 -1.041 10.317 1.00 95.62 70 GLN A O 1
ATOM 595 N N . TYR A 1 71 ? -4.048 -0.502 12.493 1.00 96.75 71 TYR A N 1
ATOM 596 C CA . TYR A 1 71 ? -2.823 0.287 12.415 1.00 96.75 71 TYR A CA 1
ATOM 597 C C . TYR A 1 71 ? -1.629 -0.546 11.937 1.00 96.75 71 TYR A C 1
ATOM 599 O O . TYR A 1 71 ? -0.867 -0.110 11.075 1.00 96.75 71 TYR A O 1
ATOM 607 N N . GLY A 1 72 ? -1.475 -1.771 12.445 1.00 96.62 72 GLY A N 1
ATOM 608 C CA . GLY A 1 72 ? -0.420 -2.692 12.026 1.00 96.62 72 GLY A CA 1
ATOM 609 C C . GLY A 1 72 ? -0.489 -3.054 10.540 1.00 96.62 72 GLY A C 1
ATOM 610 O O . GLY A 1 72 ? 0.548 -3.228 9.900 1.00 96.62 72 GLY A O 1
ATOM 611 N N . ILE A 1 73 ? -1.691 -3.138 9.968 1.00 96.50 73 ILE A N 1
ATOM 612 C CA . ILE A 1 73 ? -1.890 -3.389 8.536 1.00 96.50 73 ILE A CA 1
ATOM 613 C C . ILE A 1 73 ? -1.603 -2.137 7.709 1.00 96.50 73 ILE A C 1
ATOM 615 O O . ILE A 1 73 ? -0.870 -2.228 6.725 1.00 96.50 73 ILE A O 1
ATOM 619 N N . GLN A 1 74 ? -2.088 -0.971 8.137 1.00 97.56 74 GLN A N 1
ATOM 620 C CA . GLN A 1 74 ? -1.790 0.291 7.453 1.00 97.56 74 GLN A CA 1
ATOM 621 C C . GLN A 1 74 ? -0.295 0.610 7.453 1.00 97.56 74 GLN A C 1
ATOM 623 O O . GLN A 1 74 ? 0.253 1.045 6.444 1.00 97.56 74 GLN A O 1
ATOM 628 N N . ARG A 1 75 ? 0.411 0.283 8.537 1.00 97.31 75 ARG A N 1
ATOM 629 C CA . ARG A 1 75 ? 1.869 0.393 8.588 1.00 97.31 75 ARG A CA 1
ATOM 630 C C . ARG A 1 75 ? 2.557 -0.482 7.535 1.00 97.31 75 ARG A C 1
ATOM 632 O O . ARG A 1 75 ? 3.465 -0.008 6.865 1.00 97.31 75 ARG A O 1
ATOM 639 N N . LYS A 1 76 ? 2.111 -1.727 7.337 1.00 97.00 76 LYS A N 1
ATOM 640 C CA . LYS A 1 76 ? 2.651 -2.602 6.275 1.00 97.00 76 LYS A CA 1
ATOM 641 C C . LYS A 1 76 ? 2.369 -2.047 4.877 1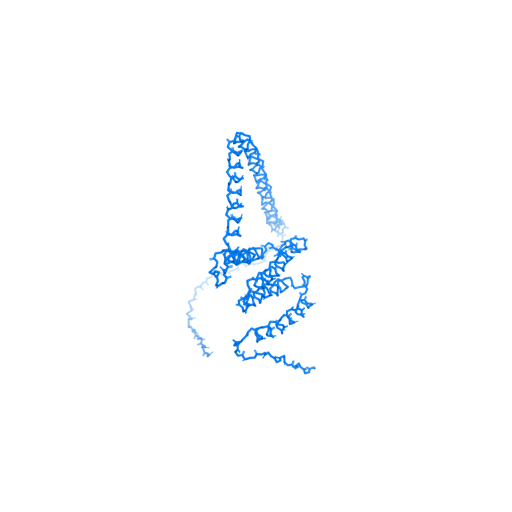.00 97.00 76 LYS A C 1
ATOM 643 O O . LYS A 1 76 ? 3.223 -2.165 4.000 1.00 97.00 76 LYS A O 1
ATOM 648 N N . ARG A 1 77 ? 1.192 -1.441 4.676 1.00 97.69 77 ARG A N 1
ATOM 649 C CA . ARG A 1 77 ? 0.830 -0.732 3.437 1.00 97.69 77 ARG A CA 1
ATOM 650 C C . ARG A 1 77 ? 1.799 0.425 3.177 1.00 97.69 77 ARG A C 1
ATOM 652 O O . ARG A 1 77 ? 2.382 0.487 2.098 1.00 97.69 77 ARG A O 1
ATOM 659 N N . TYR A 1 78 ? 2.042 1.264 4.186 1.00 98.31 78 TYR A N 1
ATOM 660 C CA . TYR A 1 78 ? 3.017 2.356 4.123 1.00 98.31 78 TYR A CA 1
ATOM 661 C C . TYR A 1 78 ? 4.429 1.851 3.789 1.00 98.31 78 TYR A C 1
ATOM 663 O O . TYR A 1 78 ? 5.032 2.318 2.826 1.00 98.31 78 TYR A O 1
ATOM 671 N N . GLU A 1 79 ? 4.932 0.854 4.525 1.00 97.88 79 GLU A N 1
ATOM 672 C CA . GLU A 1 79 ? 6.278 0.292 4.329 1.00 97.88 79 GLU A CA 1
ATOM 673 C C . GLU A 1 79 ? 6.468 -0.260 2.903 1.00 97.88 79 GLU A C 1
ATOM 675 O O . GLU A 1 79 ? 7.529 -0.080 2.298 1.00 97.88 79 GLU A O 1
ATOM 680 N N . ALA A 1 80 ? 5.440 -0.893 2.324 1.00 96.44 80 ALA A N 1
ATOM 681 C CA . ALA A 1 80 ? 5.485 -1.393 0.950 1.00 96.44 80 ALA A CA 1
ATOM 682 C C . ALA A 1 80 ? 5.590 -0.261 -0.091 1.00 96.44 80 ALA A C 1
ATOM 684 O O . ALA A 1 80 ? 6.397 -0.359 -1.020 1.00 96.44 80 ALA A O 1
ATOM 685 N N . LEU A 1 81 ? 4.807 0.810 0.076 1.00 98.31 81 LEU A N 1
ATOM 686 C CA . LEU A 1 81 ? 4.806 1.977 -0.815 1.00 98.31 81 LEU A CA 1
ATOM 687 C C . LEU A 1 81 ? 6.097 2.797 -0.695 1.00 98.31 81 LEU A C 1
ATOM 689 O O . LEU A 1 81 ? 6.670 3.205 -1.706 1.00 98.31 81 LEU A O 1
ATOM 693 N N . GLU A 1 82 ? 6.590 3.002 0.525 1.00 97.69 82 GLU A N 1
ATOM 694 C CA . GLU A 1 82 ? 7.849 3.702 0.787 1.00 97.69 82 GLU A CA 1
ATOM 695 C C . GLU A 1 82 ? 9.035 2.941 0.184 1.00 97.69 82 GLU A C 1
ATOM 697 O O . GLU A 1 82 ? 9.855 3.522 -0.530 1.00 97.69 82 GLU A O 1
ATOM 702 N N . THR A 1 83 ? 9.077 1.619 0.378 1.00 97.25 83 THR A N 1
ATOM 703 C CA . THR A 1 83 ? 10.103 0.757 -0.225 1.00 97.25 83 THR A CA 1
ATOM 704 C C . THR A 1 83 ? 10.080 0.851 -1.751 1.00 97.25 83 THR A C 1
ATOM 706 O O . THR A 1 83 ? 11.134 0.988 -2.373 1.00 97.25 83 THR A O 1
ATOM 709 N N . LEU A 1 84 ? 8.895 0.823 -2.373 1.00 97.19 84 LEU A N 1
ATOM 710 C CA . LEU A 1 84 ? 8.761 1.009 -3.819 1.00 97.19 84 LEU A CA 1
ATOM 711 C C . LEU A 1 84 ? 9.284 2.380 -4.263 1.00 97.19 84 LEU A C 1
ATOM 713 O O . LEU A 1 84 ? 10.069 2.450 -5.208 1.00 97.19 84 LEU A O 1
ATOM 717 N N . SER A 1 85 ? 8.871 3.450 -3.581 1.00 97.62 85 SER A N 1
ATOM 718 C CA . SER A 1 85 ? 9.303 4.822 -3.868 1.00 97.62 85 SER A CA 1
ATOM 719 C C . SER A 1 85 ? 10.827 4.940 -3.857 1.00 97.62 85 SER A C 1
ATOM 721 O O . SER A 1 85 ? 11.420 5.448 -4.809 1.00 97.62 85 SER A O 1
ATOM 723 N N . ASN A 1 86 ? 11.472 4.405 -2.819 1.00 97.38 86 ASN A N 1
ATOM 724 C CA . ASN A 1 86 ? 12.922 4.472 -2.649 1.00 97.38 86 ASN A CA 1
ATOM 725 C C . ASN A 1 86 ? 13.662 3.668 -3.726 1.00 97.38 86 ASN A C 1
ATOM 727 O O . ASN A 1 86 ? 14.542 4.207 -4.396 1.00 97.38 86 ASN A O 1
ATOM 731 N N . ILE A 1 87 ? 13.245 2.423 -3.978 1.00 96.69 87 ILE A N 1
ATOM 732 C CA . ILE A 1 87 ? 13.865 1.581 -5.012 1.00 96.69 87 ILE A CA 1
ATOM 733 C C . ILE A 1 87 ? 13.728 2.225 -6.399 1.00 96.69 87 ILE A C 1
ATOM 735 O O . ILE A 1 87 ? 14.670 2.199 -7.189 1.00 96.69 87 ILE A O 1
ATOM 739 N N . LEU A 1 88 ? 12.572 2.811 -6.723 1.00 96.94 88 LEU A N 1
ATOM 740 C CA . LEU A 1 88 ? 12.367 3.453 -8.020 1.00 96.94 88 LEU A CA 1
ATOM 741 C C . LEU A 1 88 ? 13.237 4.699 -8.198 1.00 96.94 88 LEU A C 1
ATOM 743 O O . LEU A 1 88 ? 13.802 4.870 -9.278 1.00 96.94 88 LEU A O 1
ATOM 747 N N . LYS A 1 89 ? 13.379 5.540 -7.166 1.00 96.38 89 LYS A N 1
ATOM 748 C CA . LYS A 1 89 ? 14.253 6.727 -7.211 1.00 96.38 89 LYS A CA 1
ATOM 749 C C . LYS A 1 89 ? 15.698 6.356 -7.536 1.00 96.38 89 LYS A C 1
ATOM 751 O O . LYS A 1 89 ? 16.327 7.033 -8.343 1.00 96.38 89 LYS A O 1
ATOM 756 N N . GLU A 1 90 ? 16.198 5.283 -6.931 1.00 95.69 90 GLU A N 1
ATOM 757 C CA . GLU A 1 90 ? 17.590 4.851 -7.079 1.00 95.69 90 GLU A CA 1
ATOM 758 C C . GLU A 1 90 ? 17.830 4.063 -8.371 1.00 95.69 90 GLU A C 1
ATOM 760 O O . GLU A 1 90 ? 18.789 4.316 -9.097 1.00 95.69 90 GLU A O 1
ATOM 765 N N . VAL A 1 91 ? 16.959 3.098 -8.674 1.00 95.88 91 VAL A N 1
ATOM 766 C CA . VAL A 1 91 ? 17.201 2.120 -9.744 1.00 95.88 91 VAL A CA 1
ATOM 767 C C . VAL A 1 91 ? 16.623 2.583 -11.082 1.00 95.88 91 VAL A C 1
ATOM 769 O O . VAL A 1 91 ? 17.191 2.275 -12.132 1.00 95.88 91 VAL A O 1
ATOM 772 N N . ARG A 1 92 ? 15.482 3.292 -11.084 1.00 94.81 92 ARG A N 1
ATOM 773 C CA . ARG A 1 92 ? 14.761 3.705 -12.306 1.00 94.81 92 ARG A CA 1
ATOM 774 C C . ARG A 1 92 ? 14.095 5.083 -12.170 1.00 94.81 92 ARG A C 1
ATOM 776 O O . ARG A 1 92 ? 12.864 5.160 -12.177 1.00 94.81 92 ARG A O 1
ATOM 783 N N . PRO A 1 93 ? 14.869 6.182 -12.170 1.00 95.56 93 PRO A N 1
ATOM 784 C CA . PRO A 1 93 ? 14.338 7.533 -11.970 1.00 95.56 93 PRO A CA 1
ATOM 785 C C . PRO A 1 93 ? 13.307 7.956 -13.029 1.00 95.56 93 PRO A C 1
ATOM 787 O O . PRO A 1 93 ? 12.330 8.621 -12.700 1.00 95.56 93 PRO A O 1
ATOM 790 N N . ASN A 1 94 ? 13.450 7.511 -14.282 1.00 95.44 94 ASN A N 1
ATOM 791 C CA . ASN A 1 94 ? 12.456 7.788 -15.330 1.00 95.44 94 ASN A CA 1
ATOM 792 C C . ASN A 1 94 ? 11.119 7.080 -15.062 1.00 95.44 94 ASN A C 1
ATOM 794 O O . ASN A 1 94 ? 10.059 7.650 -15.296 1.00 95.44 94 ASN A O 1
ATOM 798 N N . CYS A 1 95 ? 11.165 5.844 -14.550 1.00 95.81 95 CYS A N 1
ATOM 799 C CA . CYS A 1 95 ? 9.959 5.129 -14.141 1.00 95.81 95 CYS A CA 1
ATOM 800 C C . CYS A 1 95 ? 9.336 5.807 -12.922 1.00 95.81 95 CYS A C 1
ATOM 802 O O . CYS A 1 95 ? 8.130 6.018 -12.909 1.00 95.81 95 CYS A O 1
ATOM 804 N N . TYR A 1 96 ? 10.156 6.194 -11.938 1.00 97.62 96 TYR A N 1
ATOM 805 C CA . TYR A 1 96 ? 9.707 6.951 -10.773 1.00 97.62 96 TYR A CA 1
ATOM 806 C C . TYR A 1 96 ? 8.970 8.225 -11.188 1.00 97.62 96 TYR A C 1
ATOM 808 O O . TYR A 1 96 ? 7.854 8.442 -10.740 1.00 97.62 96 TYR A O 1
ATOM 816 N N . ALA A 1 97 ? 9.539 9.034 -12.084 1.00 96.88 97 ALA A N 1
ATOM 817 C CA . ALA A 1 97 ? 8.916 10.273 -12.546 1.00 96.88 97 ALA A CA 1
ATOM 818 C C . ALA A 1 97 ? 7.525 10.063 -13.172 1.00 96.88 97 ALA A C 1
ATOM 820 O O . ALA A 1 97 ? 6.671 10.932 -13.042 1.00 96.88 97 ALA A O 1
ATOM 821 N N . ALA A 1 98 ? 7.285 8.914 -13.812 1.00 96.31 98 ALA A N 1
ATOM 822 C CA . ALA A 1 98 ? 5.994 8.595 -14.417 1.00 96.31 98 ALA A CA 1
ATOM 823 C C . ALA A 1 98 ? 4.916 8.185 -13.395 1.00 96.31 98 ALA A C 1
ATOM 825 O O . ALA A 1 98 ? 3.737 8.415 -13.645 1.00 96.31 98 ALA A O 1
ATOM 826 N N . VAL A 1 99 ? 5.303 7.582 -12.264 1.00 97.19 99 VAL A N 1
ATOM 827 C CA . VAL A 1 99 ? 4.364 6.998 -11.279 1.00 97.19 99 VAL A CA 1
ATOM 828 C C . VAL A 1 99 ? 4.428 7.658 -9.894 1.00 97.19 99 VAL A C 1
ATOM 830 O O . VAL A 1 99 ? 3.698 7.270 -8.985 1.00 97.19 99 VAL A O 1
ATOM 833 N N . ASN A 1 100 ? 5.301 8.648 -9.687 1.00 97.12 100 ASN A N 1
ATOM 834 C CA . ASN A 1 100 ? 5.556 9.232 -8.366 1.00 97.12 100 ASN A CA 1
ATOM 835 C C . ASN A 1 100 ? 4.309 9.868 -7.743 1.00 97.12 100 ASN A C 1
ATOM 837 O O . ASN A 1 100 ? 4.105 9.716 -6.544 1.00 97.12 100 ASN A O 1
ATOM 841 N N . LEU A 1 101 ? 3.477 10.546 -8.533 1.00 97.69 101 LEU A N 1
ATOM 842 C CA . LEU A 1 101 ? 2.268 11.208 -8.055 1.00 97.69 101 LEU A CA 1
ATOM 843 C C . LEU A 1 101 ? 1.266 10.185 -7.533 1.00 97.69 101 LEU A C 1
ATOM 845 O O . LEU A 1 101 ? 0.631 10.423 -6.512 1.00 97.69 101 LEU A O 1
ATOM 849 N N . GLU A 1 102 ? 1.166 9.036 -8.196 1.00 97.75 102 GLU A N 1
ATOM 850 C CA . GLU A 1 102 ? 0.317 7.937 -7.754 1.00 97.75 102 GLU A CA 1
ATOM 851 C C . GLU A 1 102 ? 0.828 7.341 -6.441 1.00 97.75 102 GLU A C 1
ATOM 853 O O . GLU A 1 102 ? 0.070 7.239 -5.482 1.00 97.75 102 GLU A O 1
ATOM 858 N N . ILE A 1 103 ? 2.130 7.057 -6.343 1.00 97.75 103 ILE A N 1
ATOM 859 C CA . ILE A 1 103 ? 2.734 6.547 -5.102 1.00 97.75 103 ILE A CA 1
ATOM 860 C C . ILE A 1 103 ? 2.558 7.546 -3.949 1.00 97.75 103 ILE A C 1
ATOM 862 O O . ILE A 1 103 ? 2.230 7.148 -2.834 1.00 97.75 103 ILE A O 1
ATOM 866 N N . ILE A 1 104 ? 2.767 8.843 -4.195 1.00 97.94 104 ILE A N 1
ATOM 867 C CA . ILE A 1 104 ? 2.604 9.890 -3.178 1.00 97.94 104 ILE A CA 1
ATOM 868 C C . ILE A 1 104 ? 1.145 9.987 -2.738 1.00 97.94 104 ILE A C 1
ATOM 870 O O . ILE A 1 104 ? 0.892 10.048 -1.536 1.00 97.94 104 ILE A O 1
ATOM 874 N N . ARG A 1 105 ? 0.191 9.970 -3.678 1.00 98.31 105 ARG A N 1
ATOM 875 C CA . ARG A 1 105 ? -1.243 9.973 -3.362 1.00 98.31 105 ARG A CA 1
ATOM 876 C C . ARG A 1 105 ? -1.597 8.802 -2.446 1.00 98.31 105 ARG A C 1
ATOM 878 O O . ARG A 1 105 ? -2.172 9.026 -1.388 1.00 98.31 105 ARG A O 1
ATOM 885 N N . GLU A 1 106 ? -1.175 7.591 -2.802 1.00 98.00 106 GLU A N 1
ATOM 886 C CA . GLU A 1 106 ? -1.410 6.394 -1.987 1.00 98.00 106 GLU A CA 1
ATOM 887 C C . GLU A 1 106 ? -0.788 6.511 -0.589 1.00 98.00 106 GLU A C 1
ATOM 889 O O . GLU A 1 106 ? -1.431 6.190 0.406 1.00 98.00 106 GLU A O 1
ATOM 894 N N . ILE A 1 107 ? 0.444 7.018 -0.475 1.00 98.38 107 ILE A N 1
ATOM 895 C CA . ILE A 1 107 ? 1.087 7.232 0.832 1.00 98.38 107 ILE A CA 1
ATOM 896 C C . ILE A 1 107 ? 0.287 8.228 1.681 1.00 98.38 107 ILE A C 1
ATOM 898 O O . ILE A 1 107 ? 0.091 7.992 2.874 1.00 98.38 107 ILE A O 1
ATOM 902 N N . LEU A 1 108 ? -0.177 9.331 1.089 1.00 98.44 108 LEU A N 1
ATOM 903 C CA . LEU A 1 108 ? -0.978 10.331 1.797 1.00 98.44 108 LEU A CA 1
ATOM 904 C C . LEU A 1 108 ? -2.303 9.744 2.289 1.00 98.44 108 LEU A C 1
ATOM 906 O O . LEU A 1 108 ? -2.693 10.008 3.425 1.00 98.44 108 LEU A O 1
ATOM 910 N N . GLU A 1 109 ? -2.963 8.914 1.483 1.00 97.75 109 GLU A N 1
ATOM 911 C CA . GLU A 1 109 ? -4.171 8.195 1.896 1.00 97.75 109 GLU A CA 1
ATOM 912 C C . GLU A 1 109 ? -3.910 7.299 3.110 1.00 97.75 109 GLU A C 1
ATOM 914 O O . GLU A 1 109 ? -4.639 7.383 4.099 1.00 97.75 109 GLU A O 1
ATOM 919 N N . VAL A 1 110 ? -2.821 6.523 3.103 1.00 97.94 110 VAL A N 1
ATOM 920 C CA . VAL A 1 110 ? -2.436 5.690 4.256 1.00 97.94 110 VAL A CA 1
ATOM 921 C C . VAL A 1 110 ? -2.203 6.536 5.505 1.00 97.94 110 VAL A C 1
ATOM 923 O O . VAL A 1 110 ? -2.667 6.183 6.588 1.00 97.94 110 VAL A O 1
ATOM 926 N N . GLN A 1 111 ? -1.510 7.667 5.372 1.00 97.94 111 GLN A N 1
ATOM 927 C CA . GLN A 1 111 ? -1.238 8.559 6.501 1.00 97.94 111 GLN A CA 1
ATOM 928 C C . GLN A 1 111 ? -2.522 9.179 7.063 1.00 97.94 111 GLN A C 1
ATOM 930 O O . GLN A 1 111 ? -2.693 9.241 8.283 1.00 97.94 111 GLN A O 1
ATOM 935 N N . MET A 1 112 ? -3.461 9.578 6.199 1.00 97.81 112 MET A N 1
ATOM 936 C CA . MET A 1 112 ? -4.778 10.054 6.628 1.00 97.81 112 MET A CA 1
ATOM 937 C C . MET A 1 112 ? -5.557 8.965 7.370 1.00 97.81 112 MET A C 1
ATOM 939 O O . MET A 1 112 ? -6.104 9.234 8.440 1.00 97.81 112 MET A O 1
ATOM 943 N N . GLU A 1 113 ? -5.573 7.733 6.859 1.00 96.62 113 GLU A N 1
ATOM 944 C CA . GLU A 1 113 ? -6.227 6.595 7.516 1.00 96.62 113 GLU A CA 1
ATOM 945 C C . GLU A 1 113 ? -5.580 6.294 8.881 1.00 96.62 113 GLU A C 1
ATOM 947 O O . GLU A 1 113 ? -6.278 6.165 9.887 1.00 96.62 113 GLU A O 1
ATOM 952 N N . MET A 1 114 ? -4.248 6.271 8.976 1.00 96.44 114 MET A N 1
ATOM 953 C CA . MET A 1 114 ? -3.533 6.083 10.248 1.00 96.44 114 MET A CA 1
ATOM 954 C C . MET A 1 114 ? -3.816 7.208 11.252 1.00 96.44 114 MET A C 1
ATOM 956 O O . MET A 1 114 ? -3.984 6.947 12.445 1.00 96.44 114 MET A O 1
ATOM 960 N N . MET A 1 115 ? -3.917 8.455 10.789 1.00 97.25 115 MET A N 1
ATOM 961 C CA . MET A 1 115 ? -4.310 9.587 11.627 1.00 97.25 115 MET A CA 1
ATOM 962 C C . MET A 1 115 ? -5.746 9.430 12.142 1.00 97.25 115 MET A C 1
ATOM 964 O O . MET A 1 115 ? -5.990 9.647 13.329 1.00 97.25 115 MET A O 1
ATOM 968 N N . GLN A 1 116 ? -6.686 8.993 11.301 1.00 95.38 116 GLN A N 1
ATOM 969 C CA . GLN A 1 116 ? -8.059 8.698 11.727 1.00 95.38 116 GLN A CA 1
ATOM 970 C C . GLN A 1 116 ? -8.095 7.604 12.803 1.00 95.38 116 GLN A C 1
ATOM 972 O O . GLN A 1 116 ? -8.825 7.741 13.786 1.00 95.38 116 GLN A O 1
ATOM 977 N N . LEU A 1 117 ? -7.271 6.557 12.677 1.00 94.56 117 LEU A N 1
ATOM 978 C CA . LEU A 1 117 ? -7.127 5.521 13.707 1.00 94.56 117 LEU A CA 1
ATOM 979 C C . LEU A 1 117 ? -6.585 6.085 15.024 1.00 94.56 117 LEU A C 1
ATOM 981 O O . LEU A 1 117 ? -7.115 5.767 16.089 1.00 94.56 117 LEU A O 1
ATOM 985 N N . ASN A 1 118 ? -5.576 6.958 14.963 1.00 94.06 118 ASN A N 1
ATOM 986 C CA . ASN A 1 118 ? -5.030 7.630 16.145 1.00 94.06 118 ASN A CA 1
ATOM 987 C C . ASN A 1 118 ? -6.091 8.489 16.844 1.00 94.06 118 ASN A C 1
ATOM 989 O O . ASN A 1 118 ? -6.245 8.411 18.063 1.00 94.06 118 ASN A O 1
ATOM 993 N N . LEU A 1 119 ? -6.868 9.259 16.081 1.00 94.12 119 LEU A N 1
ATOM 994 C CA . LEU A 1 119 ? -7.966 10.060 16.620 1.00 94.12 119 LEU A CA 1
ATOM 995 C C . LEU A 1 119 ? -9.053 9.171 17.230 1.00 94.12 119 LEU A C 1
ATOM 997 O O . LEU A 1 119 ? -9.484 9.424 18.352 1.00 94.12 119 LEU A O 1
ATOM 1001 N N . LYS A 1 120 ? -9.437 8.078 16.562 1.00 92.00 120 LYS A N 1
ATOM 1002 C CA . LYS A 1 120 ? -10.390 7.094 17.099 1.00 92.00 120 LYS A CA 1
ATOM 1003 C C . LYS A 1 120 ? -9.883 6.459 18.397 1.00 92.00 120 LYS A C 1
ATOM 1005 O O . LYS A 1 120 ? -10.674 6.204 19.298 1.00 92.00 120 LYS A O 1
ATOM 1010 N N . LYS A 1 121 ? -8.573 6.246 18.531 1.00 89.44 121 LYS A N 1
ATOM 1011 C CA . LYS A 1 121 ? -7.947 5.720 19.754 1.00 89.44 121 LYS A CA 1
ATOM 1012 C C . LYS A 1 121 ? -7.964 6.720 20.917 1.00 89.44 121 LYS A C 1
ATOM 1014 O O . LYS A 1 121 ? -8.055 6.305 22.070 1.00 89.44 121 LYS A O 1
ATOM 1019 N N . ILE A 1 122 ? -7.856 8.020 20.635 1.00 89.19 122 ILE A N 1
ATOM 1020 C CA . ILE A 1 122 ? -7.844 9.083 21.655 1.00 89.19 122 ILE A CA 1
ATOM 1021 C C . ILE A 1 122 ? -9.269 9.480 22.065 1.00 89.19 122 ILE A C 1
ATOM 1023 O O . ILE A 1 122 ? -9.538 9.624 23.257 1.00 89.19 122 ILE A O 1
ATOM 1027 N N . TYR A 1 123 ? -10.162 9.638 21.087 1.00 88.25 123 TYR A N 1
ATOM 1028 C CA . TYR A 1 123 ? -11.495 10.231 21.247 1.00 88.25 123 TYR A CA 1
ATOM 1029 C C . TYR A 1 123 ? -12.651 9.234 21.114 1.00 88.25 123 TYR A C 1
ATOM 1031 O O . TYR A 1 123 ? -13.806 9.621 21.273 1.00 88.25 123 TYR A O 1
ATOM 1039 N N . GLY A 1 124 ? -12.376 7.964 20.805 1.00 78.06 124 GLY A N 1
ATOM 1040 C CA . GLY A 1 124 ? -13.411 6.939 20.722 1.00 78.06 124 GLY A CA 1
ATOM 1041 C C . GLY A 1 124 ? -14.142 6.769 22.060 1.00 78.06 124 GLY A C 1
ATOM 1042 O O . GLY A 1 124 ? -13.504 6.887 23.113 1.00 78.06 124 GLY A O 1
ATOM 1043 N N . PRO A 1 125 ? -15.462 6.499 22.047 1.00 71.75 125 PRO A N 1
ATOM 1044 C CA . PRO A 1 125 ? -16.208 6.221 23.265 1.00 71.75 125 PRO A CA 1
ATOM 1045 C C . PRO A 1 125 ? -15.549 5.042 23.985 1.00 71.75 125 PRO A C 1
ATOM 1047 O O . PRO A 1 125 ? -15.471 3.928 23.471 1.00 71.75 125 PRO A O 1
ATOM 1050 N N . LYS A 1 126 ? -15.000 5.324 25.165 1.00 61.16 126 LYS A N 1
ATOM 1051 C CA . LYS A 1 126 ? -14.418 4.325 26.058 1.00 61.16 126 LYS A CA 1
ATOM 1052 C C . LYS A 1 126 ? -15.577 3.551 26.679 1.00 61.16 126 LYS A C 1
ATOM 1054 O O . LYS A 1 126 ? -16.103 3.987 27.696 1.00 61.16 126 LYS A O 1
ATOM 1059 N N . GLU A 1 127 ? -16.000 2.455 26.052 1.00 57.47 127 GLU A N 1
ATOM 1060 C CA . GLU A 1 127 ? -17.108 1.642 26.577 1.00 57.47 127 GLU A CA 1
ATOM 1061 C C . GLU A 1 127 ? -16.796 0.968 27.922 1.00 57.47 127 GLU A C 1
ATOM 1063 O O . GLU A 1 127 ? -17.733 0.623 28.622 1.00 57.47 127 GLU A O 1
ATOM 1068 N N . ASP A 1 128 ? -15.540 0.917 28.381 1.00 54.88 128 ASP A N 1
ATOM 1069 C CA . ASP A 1 128 ? -15.207 0.410 29.718 1.00 54.88 128 ASP A CA 1
ATOM 1070 C C . ASP A 1 128 ? -14.068 1.209 30.370 1.00 54.88 128 ASP A C 1
ATOM 1072 O O . ASP A 1 128 ? -12.889 0.893 30.214 1.00 54.88 128 ASP A O 1
ATOM 1076 N N . LEU A 1 129 ? -14.390 2.253 31.140 1.00 48.88 129 LEU A N 1
ATOM 1077 C CA . LEU A 1 129 ? -13.450 2.826 32.112 1.00 48.88 129 LEU A CA 1
ATOM 1078 C C . LEU A 1 129 ? -14.128 3.052 33.459 1.00 48.88 129 LEU A C 1
ATOM 1080 O O . LEU A 1 129 ? -14.429 4.167 33.877 1.00 48.88 129 LEU A O 1
ATOM 1084 N N . THR A 1 130 ? -14.272 1.954 34.187 1.00 51.53 130 THR A N 1
ATOM 1085 C CA . THR A 1 130 ? -14.281 1.945 35.648 1.00 51.53 130 THR A CA 1
ATOM 1086 C C . THR A 1 130 ? -13.022 2.638 36.188 1.00 51.53 130 THR A C 1
ATOM 1088 O O . THR A 1 130 ? -11.925 2.101 36.062 1.00 51.53 130 THR A O 1
ATOM 1091 N N . TYR A 1 131 ? -13.197 3.828 36.777 1.00 51.16 131 TYR A N 1
ATOM 1092 C CA . TYR A 1 131 ? -12.362 4.556 37.761 1.00 51.16 131 TYR A CA 1
ATOM 1093 C C . TYR A 1 131 ? -10.848 4.797 37.523 1.00 51.16 131 TYR A C 1
ATOM 1095 O O . TYR A 1 131 ? -10.296 5.726 38.104 1.00 51.16 131 TYR A O 1
ATOM 1103 N N . SER A 1 132 ? -10.153 4.063 36.654 1.00 55.25 132 SER A N 1
ATOM 1104 C CA . SER A 1 132 ? -8.727 4.275 36.331 1.00 55.25 132 SER A CA 1
ATOM 1105 C C . SER A 1 132 ? -8.514 5.327 35.226 1.00 55.25 132 SER A C 1
ATOM 1107 O O . SER A 1 132 ? -7.421 5.872 35.064 1.00 55.25 132 SER A O 1
ATOM 1109 N N . GLY A 1 133 ? -9.579 5.662 34.491 1.00 56.03 133 GLY A N 1
ATOM 1110 C CA . GLY A 1 133 ? -9.543 6.519 33.307 1.00 56.03 133 GLY A CA 1
ATOM 1111 C C . GLY A 1 133 ? -9.292 8.003 33.562 1.00 56.03 133 GLY A C 1
ATOM 1112 O O . GLY A 1 133 ? -8.734 8.655 32.686 1.00 56.03 133 GLY A O 1
ATOM 1113 N N . GLU A 1 134 ? -9.666 8.536 34.728 1.00 58.75 134 GLU A N 1
ATOM 1114 C CA . GLU A 1 134 ? -9.532 9.969 35.039 1.00 58.75 134 GLU A CA 1
ATOM 1115 C C . GLU A 1 134 ? -8.072 10.398 35.196 1.00 58.75 134 GLU A C 1
ATOM 1117 O O . GLU A 1 134 ? -7.655 11.407 34.632 1.00 58.75 134 GLU A O 1
ATOM 1122 N N . ALA A 1 135 ? -7.268 9.601 35.904 1.00 65.06 135 ALA A N 1
ATOM 1123 C CA . ALA A 1 135 ? -5.846 9.882 36.081 1.00 65.06 135 ALA A CA 1
ATOM 1124 C C . ALA A 1 135 ? -5.073 9.774 34.756 1.00 65.06 135 ALA A C 1
ATOM 1126 O O . ALA A 1 135 ? -4.149 10.551 34.517 1.00 65.06 135 ALA A O 1
ATOM 1127 N N . ASP A 1 136 ? -5.463 8.841 33.882 1.00 69.94 136 ASP A N 1
ATOM 1128 C CA . ASP A 1 136 ? -4.836 8.666 32.569 1.00 69.94 136 ASP A CA 1
ATOM 1129 C C . ASP A 1 136 ? -5.274 9.753 31.574 1.00 69.94 136 ASP A C 1
ATOM 1131 O O . ASP A 1 136 ? -4.455 10.262 30.810 1.00 69.94 136 ASP A O 1
ATOM 1135 N N . LEU A 1 137 ? -6.542 10.189 31.629 1.00 75.38 137 LEU A N 1
ATOM 1136 C CA . LEU A 1 137 ? -7.013 11.367 30.889 1.00 75.38 137 LEU A CA 1
ATOM 1137 C C . LEU A 1 137 ? -6.270 12.625 31.324 1.00 75.38 137 LEU A C 1
ATOM 1139 O O . LEU A 1 137 ? -5.843 13.397 30.470 1.00 75.38 137 LEU A O 1
ATOM 1143 N N . ARG A 1 138 ? -6.084 12.811 32.633 1.00 77.19 138 ARG A N 1
ATOM 1144 C CA . ARG A 1 138 ? -5.388 13.975 33.178 1.00 77.19 138 ARG A CA 1
ATOM 1145 C C . ARG A 1 138 ? -3.939 14.028 32.715 1.00 77.19 138 ARG A C 1
ATOM 1147 O O . ARG A 1 138 ? -3.536 15.031 32.147 1.00 77.19 138 ARG A O 1
ATOM 1154 N N . LYS A 1 139 ? -3.210 12.912 32.814 1.00 79.69 139 LYS A N 1
ATOM 1155 C CA . LYS A 1 139 ? -1.835 12.809 32.300 1.00 79.69 139 LYS A CA 1
ATOM 1156 C C . LYS A 1 139 ? -1.743 13.115 30.807 1.00 79.69 139 LYS A C 1
ATOM 1158 O O . LYS A 1 139 ? -0.831 13.817 30.390 1.00 79.69 139 LYS A O 1
ATOM 1163 N N . ARG A 1 140 ? -2.685 12.618 29.999 1.00 81.38 140 ARG A N 1
ATOM 1164 C CA . ARG A 1 140 ? -2.718 12.920 28.559 1.00 81.38 140 ARG A CA 1
ATOM 1165 C C . ARG A 1 140 ? -3.004 14.396 28.300 1.00 81.38 140 ARG A C 1
ATOM 1167 O O . ARG A 1 140 ? -2.351 14.995 27.452 1.00 81.38 140 ARG A O 1
ATOM 1174 N N . MET A 1 141 ? -3.930 14.992 29.044 1.00 85.19 141 MET A N 1
ATOM 1175 C CA . MET A 1 141 ? -4.245 16.415 28.931 1.00 85.19 141 MET A CA 1
ATOM 1176 C C . MET A 1 141 ? -3.051 17.290 29.332 1.00 85.19 141 MET A C 1
ATOM 1178 O O . MET A 1 141 ? -2.742 18.244 28.624 1.00 85.19 141 MET A O 1
ATOM 1182 N N . ASP A 1 142 ? -2.313 16.895 30.370 1.00 82.50 142 ASP A N 1
ATOM 1183 C CA . ASP A 1 142 ? -1.079 17.560 30.795 1.00 82.50 142 ASP A CA 1
ATOM 1184 C C . ASP A 1 142 ? 0.018 17.445 29.720 1.00 82.50 142 ASP A C 1
ATOM 1186 O O . ASP A 1 142 ? 0.675 18.433 29.403 1.00 82.50 142 ASP A O 1
ATOM 1190 N N . THR A 1 143 ? 0.178 16.279 29.076 1.00 88.38 143 THR A N 1
ATOM 1191 C CA . THR A 1 143 ? 1.137 16.131 27.961 1.00 88.38 143 THR A CA 1
ATOM 1192 C C . THR A 1 143 ? 0.754 16.944 26.727 1.00 88.38 143 THR A C 1
ATOM 1194 O O . THR A 1 143 ? 1.629 17.476 26.052 1.00 88.38 143 THR A O 1
ATOM 1197 N N . VAL A 1 144 ? -0.541 17.070 26.421 1.00 87.00 144 VAL A N 1
ATOM 1198 C CA . VAL A 1 144 ? -1.013 17.898 25.301 1.00 87.00 144 VAL A CA 1
ATOM 1199 C C . VAL A 1 144 ? -0.779 19.380 25.595 1.00 87.00 144 VAL A C 1
ATOM 1201 O O . VAL A 1 144 ? -0.345 20.105 24.704 1.00 87.00 144 VAL A O 1
ATOM 1204 N N . ALA A 1 145 ? -0.998 19.819 26.837 1.00 88.75 145 ALA A N 1
ATOM 1205 C CA . ALA A 1 145 ? -0.681 21.179 27.264 1.00 88.75 145 ALA A CA 1
ATOM 1206 C C . ALA A 1 145 ? 0.827 21.471 27.176 1.00 88.75 145 ALA A C 1
ATOM 1208 O O . ALA A 1 145 ? 1.216 22.527 26.687 1.00 88.75 145 ALA A O 1
ATOM 1209 N N . ASP A 1 146 ? 1.678 20.521 27.571 1.00 91.31 146 ASP A N 1
ATOM 1210 C CA . ASP A 1 146 ? 3.135 20.654 27.450 1.00 91.31 146 ASP A CA 1
ATOM 1211 C C . ASP A 1 146 ? 3.584 20.761 25.983 1.00 91.31 146 ASP A C 1
ATOM 1213 O O . ASP A 1 146 ? 4.367 21.640 25.627 1.00 91.31 146 ASP A O 1
ATOM 1217 N N . ILE A 1 147 ? 3.018 19.937 25.092 1.00 90.44 147 ILE A N 1
ATOM 1218 C CA . ILE A 1 147 ? 3.268 20.033 23.646 1.00 90.44 147 ILE A CA 1
ATOM 1219 C C . ILE A 1 147 ? 2.814 21.391 23.102 1.00 90.44 147 ILE A C 1
ATOM 1221 O O . ILE A 1 147 ? 3.556 22.006 22.340 1.00 90.44 147 ILE A O 1
ATOM 1225 N N . HIS A 1 148 ? 1.634 21.875 23.496 1.00 87.31 148 HIS A N 1
ATOM 1226 C CA . HIS A 1 148 ? 1.122 23.176 23.063 1.00 87.31 148 HIS A CA 1
ATOM 1227 C C . HIS A 1 148 ? 2.047 24.319 23.496 1.00 87.31 148 HIS A C 1
ATOM 1229 O O . HIS A 1 148 ? 2.444 25.128 22.664 1.00 87.31 148 HIS A O 1
ATOM 1235 N N . ASN A 1 149 ? 2.480 24.326 24.757 1.00 86.00 149 ASN A N 1
ATOM 1236 C CA . ASN A 1 149 ? 3.431 25.313 25.275 1.00 86.00 149 ASN A CA 1
ATOM 1237 C C . ASN A 1 149 ? 4.773 25.256 24.534 1.00 86.00 149 ASN A C 1
ATOM 1239 O O . ASN A 1 149 ? 5.404 26.281 24.280 1.00 86.00 149 ASN A O 1
ATOM 1243 N N . ARG A 1 150 ? 5.219 24.056 24.154 1.00 86.12 150 ARG A N 1
ATOM 1244 C CA . ARG A 1 150 ? 6.458 23.864 23.396 1.00 86.12 150 ARG A CA 1
ATOM 1245 C C . ARG A 1 150 ? 6.328 24.349 21.952 1.00 86.12 150 ARG A C 1
ATOM 1247 O O . ARG A 1 150 ? 7.272 24.930 21.432 1.00 86.12 150 ARG A O 1
ATOM 1254 N N . ILE A 1 151 ? 5.166 24.157 21.327 1.00 84.44 151 ILE A N 1
ATOM 1255 C CA . ILE A 1 151 ? 4.846 24.717 20.006 1.00 84.44 151 ILE A CA 1
ATOM 1256 C C . ILE A 1 151 ? 4.780 26.246 20.080 1.00 84.44 151 ILE A C 1
ATOM 1258 O O . ILE A 1 151 ? 5.388 26.907 19.247 1.00 84.44 151 ILE A O 1
ATOM 1262 N N . GLU A 1 152 ? 4.127 26.815 21.095 1.00 79.38 152 GLU A N 1
ATOM 1263 C CA . GLU A 1 152 ? 4.106 28.267 21.308 1.00 79.38 152 GLU A CA 1
ATOM 1264 C C . GLU A 1 152 ? 5.513 28.832 21.519 1.00 79.38 152 GLU A C 1
ATOM 1266 O O . GLU A 1 152 ? 5.862 29.838 20.908 1.00 79.38 152 GLU A O 1
ATOM 1271 N N . SER A 1 153 ? 6.360 28.157 22.301 1.00 78.69 153 SER A N 1
ATOM 1272 C CA . SER A 1 153 ? 7.765 28.542 22.480 1.00 78.69 153 SER A CA 1
ATOM 1273 C C . SER A 1 153 ? 8.528 28.553 21.153 1.00 78.69 153 SER A C 1
ATOM 1275 O O . SER A 1 153 ? 9.260 29.499 20.874 1.00 78.69 153 SER A O 1
ATOM 1277 N N . LEU A 1 154 ? 8.329 27.542 20.303 1.00 74.44 154 LEU A N 1
ATOM 1278 C CA . LEU A 1 154 ? 8.942 27.482 18.971 1.00 74.44 154 LEU A CA 1
ATOM 1279 C C . LEU A 1 154 ? 8.398 28.571 18.029 1.00 74.44 154 LEU A C 1
ATOM 1281 O O . LEU A 1 154 ? 9.145 29.098 17.204 1.00 74.44 154 LEU A O 1
ATOM 1285 N N . CYS A 1 155 ? 7.124 28.949 18.163 1.00 59.88 155 CYS A N 1
ATOM 1286 C CA . CYS A 1 155 ? 6.517 30.060 17.425 1.00 59.88 155 CYS A CA 1
ATOM 1287 C C . CYS A 1 155 ? 7.017 31.438 17.896 1.00 59.88 155 CYS A C 1
ATOM 1289 O O . CYS A 1 155 ? 7.110 32.361 17.091 1.00 59.88 155 CYS A O 1
ATOM 1291 N N . VAL A 1 156 ? 7.370 31.591 19.175 1.00 58.62 156 VAL A N 1
ATOM 1292 C CA . VAL A 1 156 ? 7.954 32.831 19.715 1.00 58.62 156 VAL A CA 1
ATOM 1293 C C . VAL A 1 156 ? 9.432 32.962 19.329 1.00 58.62 156 VAL A C 1
ATOM 1295 O O . VAL A 1 156 ? 9.870 34.055 18.974 1.00 58.62 156 VAL A O 1
ATOM 1298 N N . GLU A 1 157 ? 10.191 31.863 19.308 1.00 55.50 157 GLU A N 1
ATOM 1299 C CA . GLU A 1 157 ? 11.592 31.857 18.852 1.00 55.50 157 GLU A CA 1
ATOM 1300 C C . GLU A 1 157 ? 11.741 32.088 17.339 1.00 55.50 157 GLU A C 1
ATOM 1302 O O . GLU A 1 157 ? 12.751 32.622 16.890 1.00 55.50 157 GLU A O 1
ATOM 1307 N N . THR A 1 158 ? 10.723 31.769 16.535 1.00 50.78 158 THR A N 1
ATOM 1308 C CA . THR A 1 158 ? 10.713 32.090 15.094 1.00 50.78 158 THR A CA 1
ATOM 1309 C C . THR A 1 158 ? 10.328 33.543 14.791 1.00 50.78 158 THR A C 1
ATOM 1311 O O . THR A 1 158 ? 10.580 34.017 13.685 1.00 50.78 158 THR A O 1
ATOM 1314 N N . GLY A 1 159 ? 9.805 34.291 15.770 1.00 47.62 159 GLY A N 1
ATOM 1315 C CA . GLY A 1 159 ? 9.502 35.721 15.630 1.00 47.62 159 GLY A CA 1
ATOM 1316 C C . GLY A 1 159 ? 10.725 36.647 15.694 1.00 47.62 159 GLY A C 1
ATOM 1317 O O . GLY A 1 159 ? 10.615 37.823 15.356 1.00 47.62 159 GLY A O 1
ATOM 1318 N N . SER A 1 160 ? 11.895 36.149 16.109 1.00 45.78 160 SER A N 1
ATOM 1319 C CA . SER A 1 160 ? 13.123 36.947 16.262 1.00 45.78 160 SER A CA 1
ATOM 1320 C C . SER A 1 160 ? 14.184 36.710 15.175 1.00 45.78 160 SER A C 1
ATOM 1322 O O . SER A 1 160 ? 15.186 37.422 15.160 1.00 45.78 160 SER A O 1
ATOM 1324 N N . SER A 1 161 ? 13.959 35.794 14.222 1.00 51.53 161 SER A N 1
ATOM 1325 C CA . SER A 1 161 ? 14.910 35.470 13.132 1.00 51.53 161 SER A CA 1
ATOM 1326 C C . SER A 1 161 ? 14.431 35.844 11.721 1.00 51.53 161 SER A C 1
ATOM 1328 O O . SER A 1 161 ? 15.083 35.497 10.735 1.00 51.53 161 SER A O 1
ATOM 1330 N N . GLN A 1 162 ? 13.324 36.581 11.597 1.00 50.19 162 GLN A N 1
ATOM 1331 C CA . GLN A 1 162 ? 12.726 36.931 10.301 1.00 50.19 162 GLN A CA 1
ATOM 1332 C C . GLN A 1 162 ? 13.670 37.746 9.393 1.00 50.19 162 GLN A C 1
ATOM 1334 O O . GLN A 1 162 ? 13.712 37.520 8.189 1.00 50.19 162 GLN A O 1
ATOM 1339 N N . ALA A 1 163 ? 14.523 38.606 9.960 1.00 52.34 163 ALA A N 1
ATOM 1340 C CA . ALA A 1 163 ? 15.449 39.426 9.172 1.00 52.34 163 ALA A CA 1
ATOM 1341 C C . ALA A 1 163 ? 16.632 38.646 8.553 1.00 52.34 163 ALA A C 1
ATOM 1343 O O . ALA A 1 163 ? 17.153 39.055 7.517 1.00 52.34 163 ALA A O 1
ATOM 1344 N N . GLU A 1 164 ? 17.061 37.530 9.153 1.00 51.84 164 GLU A N 1
ATOM 1345 C CA . GLU A 1 164 ? 18.174 36.714 8.634 1.00 51.84 164 GLU A CA 1
ATOM 1346 C C . GLU A 1 164 ? 17.692 35.606 7.683 1.00 51.84 164 GLU A C 1
ATOM 1348 O O . GLU A 1 164 ? 18.387 35.280 6.717 1.00 51.84 164 GLU A O 1
ATOM 1353 N N . GLN A 1 165 ? 16.480 35.073 7.889 1.00 50.56 165 GLN A N 1
ATOM 1354 C CA . GLN A 1 165 ? 15.868 34.102 6.973 1.00 50.56 165 GLN A CA 1
ATOM 1355 C C . GLN A 1 165 ? 15.406 34.743 5.658 1.00 50.56 165 GLN A C 1
ATOM 1357 O O . GLN A 1 165 ? 15.587 34.136 4.603 1.00 50.56 165 GLN A O 1
ATOM 1362 N N . ASP A 1 166 ? 14.903 35.981 5.680 1.00 52.38 166 ASP A N 1
ATOM 1363 C CA . ASP A 1 166 ? 14.522 36.695 4.452 1.00 52.38 166 ASP A CA 1
ATOM 1364 C C . ASP A 1 166 ? 15.738 36.993 3.556 1.00 52.38 166 ASP A C 1
ATOM 1366 O O . ASP A 1 166 ? 15.641 36.919 2.328 1.00 52.38 166 ASP A O 1
ATOM 1370 N N . ALA A 1 167 ? 16.910 37.245 4.151 1.00 54.28 167 ALA A N 1
ATOM 1371 C CA . ALA A 1 167 ? 18.166 37.462 3.428 1.00 54.28 167 ALA A CA 1
ATOM 1372 C C . ALA A 1 167 ? 18.732 36.169 2.804 1.00 54.28 167 ALA A C 1
ATOM 1374 O O . ALA A 1 167 ? 19.244 36.184 1.685 1.00 54.28 167 ALA A O 1
ATOM 1375 N N . GLN A 1 168 ? 18.613 35.030 3.494 1.00 51.75 168 GLN A N 1
ATOM 1376 C CA . GLN A 1 168 ? 19.049 33.736 2.952 1.00 51.75 168 GLN A CA 1
ATOM 1377 C C . GLN A 1 168 ? 18.087 33.189 1.890 1.00 51.75 168 GLN A C 1
ATOM 1379 O O . GLN A 1 168 ? 18.537 32.615 0.895 1.00 51.75 168 GLN A O 1
ATOM 1384 N N . ASN A 1 169 ? 16.780 33.412 2.054 1.00 54.25 169 ASN A N 1
ATOM 1385 C CA . ASN A 1 169 ? 15.775 33.030 1.063 1.00 54.25 169 ASN A CA 1
ATOM 1386 C C . ASN A 1 169 ? 15.912 33.856 -0.222 1.00 54.25 169 ASN A C 1
ATOM 1388 O O . ASN A 1 169 ? 15.862 33.291 -1.311 1.00 54.25 169 ASN A O 1
ATOM 1392 N N . THR A 1 170 ? 16.204 35.158 -0.120 1.00 62.44 170 THR A N 1
ATOM 1393 C CA . THR A 1 170 ? 16.490 35.986 -1.306 1.00 62.44 170 THR A CA 1
ATOM 1394 C C . THR A 1 170 ? 17.779 35.573 -2.020 1.00 62.44 170 THR A C 1
ATOM 1396 O O . THR A 1 170 ? 17.805 35.547 -3.251 1.00 62.44 170 THR A O 1
ATOM 1399 N N . GLU A 1 171 ? 18.834 35.172 -1.299 1.00 70.31 171 GLU A N 1
ATOM 1400 C CA . GLU A 1 171 ? 20.062 34.661 -1.929 1.00 70.31 171 GLU A CA 1
ATOM 1401 C C . GLU A 1 171 ? 19.832 33.317 -2.648 1.00 70.31 171 GLU A C 1
ATOM 1403 O O . GLU A 1 171 ? 20.378 33.078 -3.734 1.00 70.31 171 GLU A O 1
ATOM 1408 N N . PHE A 1 172 ? 19.014 32.436 -2.065 1.00 69.56 172 PHE A N 1
ATOM 1409 C CA . PHE A 1 172 ? 18.632 31.169 -2.686 1.00 69.56 172 PHE A CA 1
ATOM 1410 C C . PHE A 1 172 ? 17.766 31.388 -3.931 1.00 69.56 172 PHE A C 1
ATOM 1412 O O . PHE A 1 172 ? 18.076 30.830 -4.988 1.00 69.56 172 PHE A O 1
ATOM 1419 N N . ASP A 1 173 ? 16.753 32.250 -3.842 1.00 68.56 173 ASP A N 1
ATOM 1420 C CA . ASP A 1 173 ? 15.864 32.580 -4.957 1.00 68.56 173 ASP A CA 1
ATOM 1421 C C . ASP A 1 173 ? 16.628 33.246 -6.110 1.00 68.56 173 ASP A C 1
ATOM 1423 O O . ASP A 1 173 ? 16.424 32.895 -7.275 1.00 68.56 173 ASP A O 1
ATOM 1427 N N . GLU A 1 174 ? 17.596 34.124 -5.821 1.00 74.75 174 GLU A N 1
ATOM 1428 C CA . GLU A 1 174 ? 18.469 34.700 -6.848 1.00 74.75 174 GLU A CA 1
ATOM 1429 C C . GLU A 1 174 ? 19.350 33.650 -7.537 1.00 74.75 174 GLU A C 1
ATOM 1431 O O . GLU A 1 174 ? 19.515 33.674 -8.765 1.00 74.75 174 GLU A O 1
ATOM 1436 N N . LYS A 1 175 ? 19.936 32.720 -6.773 1.00 75.69 175 LYS A N 1
ATOM 1437 C CA . LYS A 1 175 ? 20.753 31.632 -7.336 1.00 75.69 175 LYS A CA 1
ATOM 1438 C C . LYS A 1 175 ? 19.904 30.688 -8.179 1.00 75.69 175 LYS A C 1
ATOM 1440 O O . LYS A 1 175 ? 20.337 30.303 -9.269 1.00 75.69 175 LYS A O 1
ATOM 1445 N N . PHE A 1 176 ? 18.701 30.362 -7.717 1.00 73.88 176 PHE A N 1
ATOM 1446 C CA . PHE A 1 176 ? 17.750 29.535 -8.446 1.00 73.88 176 PHE A CA 1
ATOM 1447 C C . PHE A 1 176 ? 17.330 30.207 -9.759 1.00 73.88 176 PHE A C 1
ATOM 1449 O O . PHE A 1 176 ? 17.441 29.599 -10.825 1.00 73.88 176 PHE A O 1
ATOM 1456 N N . TYR A 1 177 ? 16.977 31.494 -9.724 1.00 72.31 177 TYR A N 1
ATOM 1457 C CA . TYR A 1 177 ? 16.586 32.244 -10.918 1.00 72.31 177 TYR A CA 1
ATOM 1458 C C . TYR A 1 177 ? 17.730 32.355 -11.940 1.00 72.31 177 TYR A C 1
ATOM 1460 O O . TYR A 1 177 ? 17.514 32.200 -13.145 1.00 72.31 177 TYR A O 1
ATOM 1468 N N . ARG A 1 178 ? 18.979 32.545 -11.486 1.00 76.88 178 ARG A N 1
ATOM 1469 C CA . ARG A 1 178 ? 20.159 32.512 -12.374 1.00 76.88 178 ARG A CA 1
ATOM 1470 C C . ARG A 1 178 ? 20.380 31.139 -12.995 1.00 76.88 178 ARG A C 1
ATOM 1472 O O . ARG A 1 178 ? 20.743 31.069 -14.169 1.00 76.88 178 ARG A O 1
ATOM 1479 N N . TYR A 1 179 ? 20.178 30.064 -12.237 1.00 80.12 179 TYR A N 1
ATOM 1480 C CA . TYR A 1 179 ? 20.333 28.704 -12.743 1.00 80.12 179 TYR A CA 1
ATOM 1481 C C . TYR A 1 179 ? 19.294 28.388 -13.824 1.00 80.12 179 TYR A C 1
ATOM 1483 O O . TYR A 1 179 ? 19.666 27.941 -14.909 1.00 80.12 179 TYR A O 1
ATOM 1491 N N . VAL A 1 180 ? 18.021 28.711 -13.574 1.00 75.94 180 VAL A N 1
ATOM 1492 C CA . VAL A 1 180 ? 16.929 28.538 -14.545 1.00 75.94 180 VAL A CA 1
ATOM 1493 C C . VAL A 1 180 ? 17.200 29.347 -15.812 1.00 75.94 180 VAL A C 1
ATOM 1495 O O . VAL A 1 180 ? 17.188 28.795 -16.908 1.00 75.94 180 VAL A O 1
ATOM 1498 N N .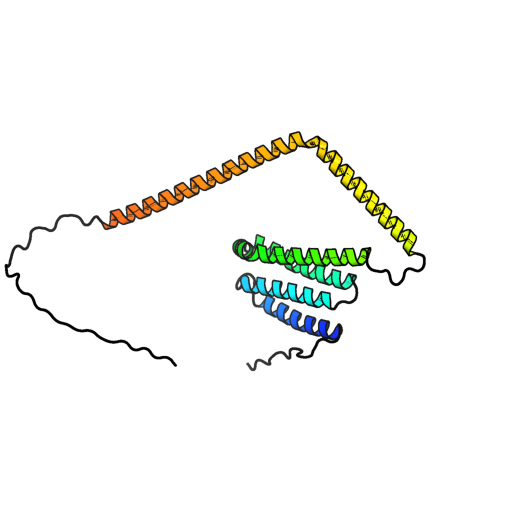 LYS A 1 181 ? 17.573 30.625 -15.682 1.00 82.06 181 LYS A N 1
ATOM 1499 C CA . LYS A 1 181 ? 17.880 31.484 -16.835 1.00 82.06 181 LYS A CA 1
ATOM 1500 C C . LYS A 1 181 ? 19.082 30.984 -17.648 1.00 82.06 181 LYS A C 1
ATOM 1502 O O . LYS A 1 181 ? 19.097 31.106 -18.872 1.00 82.06 181 LYS A O 1
ATOM 1507 N N . LYS A 1 182 ? 20.087 30.397 -16.987 1.00 84.25 182 LYS A N 1
ATOM 1508 C CA . LYS A 1 182 ? 21.238 29.767 -17.652 1.00 84.25 182 LYS A CA 1
ATOM 1509 C C . LYS A 1 182 ? 20.833 28.485 -18.387 1.00 84.25 182 LYS A C 1
ATOM 1511 O O . LYS A 1 182 ? 21.304 28.263 -19.498 1.00 84.25 182 LYS A O 1
ATOM 1516 N N . ALA A 1 183 ? 19.958 27.670 -17.800 1.00 75.00 183 ALA A N 1
ATOM 1517 C CA . ALA A 1 183 ? 19.427 26.468 -18.439 1.00 75.00 183 ALA A CA 1
ATOM 1518 C C . ALA A 1 183 ? 18.575 26.805 -19.673 1.00 75.00 183 ALA A C 1
ATOM 1520 O O . ALA A 1 183 ? 18.766 26.208 -20.729 1.00 75.00 183 ALA A O 1
ATOM 1521 N N . GLU A 1 184 ? 17.715 27.822 -19.584 1.00 81.12 184 GLU A N 1
ATOM 1522 C CA . GLU A 1 184 ? 16.927 28.307 -20.722 1.00 81.12 184 GLU A CA 1
ATOM 1523 C C . GLU A 1 184 ? 17.802 28.865 -21.851 1.00 81.12 184 GLU A C 1
ATOM 1525 O O . GLU A 1 184 ? 17.494 28.660 -23.024 1.00 81.12 184 GLU A O 1
ATOM 1530 N N . ALA A 1 185 ? 18.897 29.559 -21.524 1.00 82.44 185 ALA A N 1
ATOM 1531 C CA . ALA A 1 185 ? 19.839 30.056 -22.524 1.00 82.44 185 ALA A CA 1
ATOM 1532 C C . ALA A 1 185 ? 20.553 28.909 -23.258 1.00 82.44 185 ALA A C 1
ATOM 1534 O O . ALA A 1 185 ? 20.616 28.932 -24.485 1.00 82.44 185 ALA A O 1
ATOM 1535 N N . MET A 1 186 ? 21.012 27.886 -22.526 1.00 80.12 186 MET A N 1
ATOM 1536 C CA . MET A 1 186 ? 21.630 26.695 -23.126 1.00 80.12 186 MET A CA 1
ATOM 1537 C C . MET A 1 186 ? 20.648 25.921 -24.011 1.00 80.12 186 MET A C 1
ATOM 1539 O O . MET A 1 186 ? 21.027 25.438 -25.074 1.00 80.12 186 MET A O 1
ATOM 1543 N N . GLU A 1 187 ? 19.378 25.826 -23.610 1.00 76.69 187 GLU A N 1
ATOM 1544 C CA . GLU A 1 187 ? 18.364 25.148 -24.420 1.00 76.69 187 GLU A CA 1
ATOM 1545 C C . GLU A 1 187 ? 18.017 25.950 -25.682 1.00 76.69 187 GLU A C 1
ATOM 1547 O O . GLU A 1 187 ? 17.892 25.384 -26.766 1.00 76.69 187 GLU A O 1
ATOM 1552 N N . ARG A 1 188 ? 17.946 27.285 -25.589 1.00 78.31 188 ARG A N 1
ATOM 1553 C CA . ARG A 1 188 ? 17.785 28.156 -26.766 1.00 78.31 188 ARG A CA 1
ATOM 1554 C C . ARG A 1 188 ? 18.961 28.039 -27.732 1.00 78.31 188 ARG A C 1
ATOM 1556 O O . ARG A 1 188 ? 18.733 28.027 -28.938 1.00 78.31 188 ARG A O 1
ATOM 1563 N N . GLU A 1 189 ? 20.185 27.938 -27.222 1.00 78.12 189 GLU A N 1
ATOM 1564 C CA . GLU A 1 189 ? 21.390 27.744 -28.034 1.00 78.12 189 GLU A CA 1
ATOM 1565 C C . GLU A 1 189 ? 21.367 26.380 -2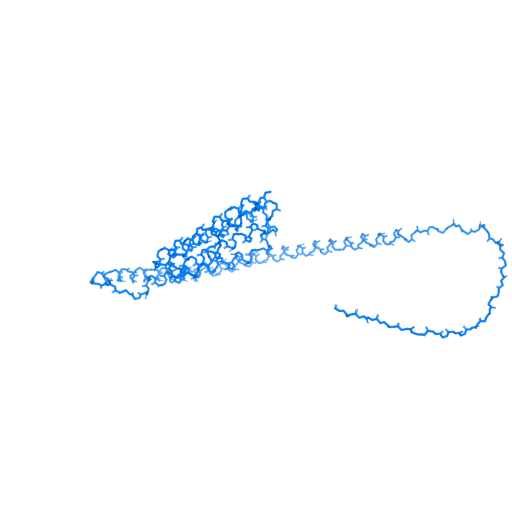8.737 1.00 78.12 189 GLU A C 1
ATOM 1567 O O . GLU A 1 189 ? 21.520 26.330 -29.956 1.00 78.12 189 GLU A O 1
ATOM 1572 N N . ARG A 1 190 ? 21.000 25.304 -28.025 1.00 73.75 190 ARG A N 1
ATOM 1573 C CA . ARG A 1 190 ? 20.766 23.971 -28.611 1.00 73.75 190 ARG A CA 1
ATOM 1574 C C . ARG A 1 190 ? 19.708 23.970 -29.708 1.00 73.75 190 ARG A C 1
ATOM 1576 O O . ARG A 1 190 ? 19.896 23.342 -30.748 1.00 73.75 190 ARG A O 1
ATOM 1583 N N . ILE A 1 191 ? 18.589 24.656 -29.486 1.00 73.19 191 ILE A N 1
ATOM 1584 C CA . ILE A 1 191 ? 17.525 24.782 -30.487 1.00 73.19 191 ILE A CA 1
ATOM 1585 C C . ILE A 1 191 ? 18.044 25.557 -31.706 1.00 73.19 191 ILE A C 1
ATOM 1587 O O . ILE A 1 191 ? 17.745 25.180 -32.837 1.00 73.19 191 ILE A O 1
ATOM 1591 N N . CYS A 1 192 ? 18.851 26.600 -31.502 1.00 68.25 192 CYS A N 1
ATOM 1592 C CA . CYS A 1 192 ? 19.443 27.384 -32.584 1.00 68.25 192 CYS A CA 1
ATOM 1593 C C . CYS A 1 192 ? 20.448 26.560 -33.408 1.00 68.25 192 CYS A C 1
ATOM 1595 O O . CYS A 1 192 ? 20.367 26.555 -34.635 1.00 68.25 192 CYS A O 1
ATOM 1597 N N . GLU A 1 193 ? 21.328 25.795 -32.754 1.00 72.00 193 GLU A N 1
ATOM 1598 C CA . GLU A 1 193 ? 22.274 24.882 -33.411 1.00 72.00 193 GLU A CA 1
ATOM 1599 C C . GLU A 1 193 ? 21.550 23.795 -34.215 1.00 72.00 193 GLU A C 1
ATOM 1601 O O . GLU A 1 193 ? 21.865 23.578 -35.384 1.00 72.00 193 GLU A O 1
ATOM 1606 N N . GLN A 1 194 ? 20.497 23.188 -33.659 1.00 65.94 194 GLN A N 1
ATOM 1607 C CA . GLN A 1 194 ? 19.685 22.204 -34.385 1.00 65.94 194 GLN A CA 1
ATOM 1608 C C . GLN A 1 194 ? 18.926 22.807 -35.576 1.00 65.94 194 GLN A C 1
ATOM 1610 O O . GLN A 1 194 ? 18.656 22.113 -36.561 1.00 65.94 194 GLN A O 1
ATOM 1615 N N . VAL A 1 195 ? 18.543 24.085 -35.508 1.00 64.56 195 VAL A N 1
ATOM 1616 C CA . VAL A 1 195 ? 17.916 24.800 -36.629 1.00 64.56 195 VAL A CA 1
ATOM 1617 C C . VAL A 1 195 ? 18.950 25.137 -37.707 1.00 64.56 195 VAL A C 1
ATOM 1619 O O . VAL A 1 195 ? 18.639 25.011 -38.893 1.00 64.56 195 VAL A O 1
ATOM 1622 N N . LEU A 1 196 ? 20.178 25.498 -37.329 1.00 59.19 196 LEU A N 1
ATOM 1623 C CA . LEU A 1 196 ? 21.282 25.739 -38.262 1.00 59.19 196 LEU A CA 1
ATOM 1624 C C . LEU A 1 196 ? 21.719 24.447 -38.971 1.00 59.19 196 LEU A C 1
ATOM 1626 O O . LEU A 1 196 ? 21.778 24.439 -40.199 1.00 59.19 196 LEU A O 1
ATOM 1630 N N . GLU A 1 197 ? 21.871 23.329 -38.254 1.00 58.31 197 GLU A N 1
ATOM 1631 C CA . GLU A 1 197 ? 22.173 22.022 -38.862 1.00 58.31 197 GLU A CA 1
ATOM 1632 C C . GLU A 1 197 ? 21.073 21.564 -39.837 1.00 58.31 197 GLU A C 1
ATOM 1634 O O . GLU A 1 197 ? 21.358 21.074 -40.933 1.00 58.31 197 GLU A O 1
ATOM 1639 N N . LYS A 1 198 ? 19.793 21.775 -39.497 1.00 57.38 198 LYS A N 1
ATOM 1640 C CA . LYS A 1 198 ? 18.669 21.463 -40.401 1.00 57.38 198 LYS A CA 1
ATOM 1641 C C . LYS A 1 198 ? 18.638 22.362 -41.641 1.00 57.38 198 LYS A C 1
ATOM 1643 O O . LYS A 1 198 ? 18.201 21.907 -42.701 1.00 57.38 198 LYS A O 1
ATOM 1648 N N . ASN A 1 199 ? 19.097 23.608 -41.537 1.00 54.34 199 ASN A N 1
ATOM 1649 C CA . ASN A 1 199 ? 19.181 24.532 -42.669 1.00 54.34 199 ASN A CA 1
ATOM 1650 C C . ASN A 1 199 ? 20.390 24.237 -43.574 1.00 54.34 199 ASN A C 1
ATOM 1652 O O . ASN A 1 199 ? 20.241 24.289 -44.798 1.00 54.34 199 ASN A O 1
ATOM 1656 N N . ASP A 1 200 ? 21.527 23.814 -43.016 1.00 50.25 200 ASP A N 1
ATOM 1657 C CA . ASP A 1 200 ? 22.701 23.381 -43.786 1.00 50.25 200 ASP A CA 1
ATOM 1658 C C . ASP A 1 200 ? 22.449 22.078 -44.556 1.00 50.25 200 ASP A C 1
ATOM 1660 O O . ASP A 1 200 ? 22.835 21.957 -45.723 1.00 50.25 200 ASP A O 1
ATOM 1664 N N . VAL A 1 201 ? 21.698 21.1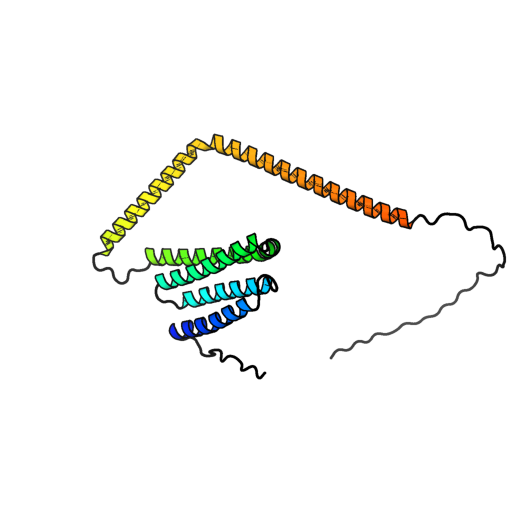30 -43.983 1.00 51.50 201 VAL A N 1
ATOM 1665 C CA . VAL A 1 201 ? 21.250 19.926 -44.712 1.00 51.50 201 VAL A CA 1
ATOM 1666 C C . VAL A 1 201 ? 20.331 20.297 -45.886 1.00 51.50 201 VAL A C 1
ATOM 1668 O O . VAL A 1 201 ? 20.435 19.708 -46.965 1.00 51.50 201 VAL A O 1
ATOM 1671 N N . LYS A 1 202 ? 19.485 21.325 -45.735 1.00 49.25 202 LYS A N 1
ATOM 1672 C CA . LYS A 1 202 ? 18.585 21.806 -46.799 1.00 49.25 202 LYS A CA 1
ATOM 1673 C C . LYS A 1 202 ? 19.329 22.552 -47.915 1.00 49.25 202 LYS A C 1
ATOM 1675 O O . LYS A 1 202 ? 18.955 22.419 -49.084 1.00 49.25 202 LYS A O 1
ATOM 1680 N N . LEU A 1 203 ? 20.397 23.283 -47.583 1.00 47.44 203 LEU A N 1
ATOM 1681 C CA . LEU A 1 203 ? 21.289 23.942 -48.547 1.00 47.44 203 LEU A CA 1
ATOM 1682 C C . LEU A 1 203 ? 22.169 22.933 -49.302 1.00 47.44 203 LEU A C 1
ATOM 1684 O O . LEU A 1 203 ? 22.366 23.082 -50.509 1.00 47.44 203 LEU A O 1
ATOM 1688 N N . ARG A 1 204 ? 22.598 21.842 -48.655 1.00 40.69 204 ARG A N 1
ATOM 1689 C CA . ARG A 1 204 ? 23.409 20.788 -49.294 1.00 40.69 204 ARG A CA 1
ATOM 1690 C C . ARG A 1 204 ? 22.624 19.909 -50.275 1.00 40.69 204 ARG A C 1
ATOM 1692 O O . ARG A 1 204 ? 23.210 19.367 -51.207 1.00 40.69 204 ARG A O 1
ATOM 1699 N N . THR A 1 205 ? 21.297 19.829 -50.151 1.00 45.47 205 THR A N 1
ATOM 1700 C CA . THR A 1 205 ? 20.432 19.188 -51.165 1.00 45.47 205 THR A CA 1
ATOM 1701 C C . THR A 1 205 ? 20.074 20.085 -52.359 1.00 45.47 205 THR A C 1
ATOM 1703 O O . THR A 1 205 ? 19.437 19.609 -53.297 1.00 45.47 205 THR A O 1
ATOM 1706 N N . LYS A 1 206 ? 20.491 21.362 -52.375 1.00 47.94 206 LYS A N 1
ATOM 1707 C CA . LYS A 1 206 ? 20.255 22.291 -53.501 1.00 47.94 206 LYS A CA 1
ATOM 1708 C C . LYS A 1 206 ? 21.497 22.645 -54.324 1.00 47.94 206 LYS A C 1
ATOM 1710 O O . LYS A 1 206 ? 21.388 23.451 -55.241 1.00 47.94 206 LYS A O 1
ATOM 1715 N N . SER A 1 207 ? 22.643 22.001 -54.102 1.00 41.00 207 SER A N 1
ATOM 1716 C CA . SER A 1 207 ? 23.806 22.115 -54.992 1.00 41.00 207 SER A CA 1
ATOM 1717 C C . SER A 1 207 ? 23.928 20.899 -55.919 1.00 41.00 207 SER A C 1
ATOM 1719 O O . SER A 1 207 ? 24.823 20.071 -55.760 1.00 41.00 207 SER A O 1
ATOM 1721 N N . LYS A 1 208 ? 23.032 20.792 -56.908 1.00 42.12 208 LYS A N 1
ATOM 1722 C CA . LYS A 1 208 ? 23.399 20.197 -58.201 1.00 42.12 208 LYS A CA 1
ATOM 1723 C C . LYS A 1 208 ? 24.026 21.309 -59.041 1.00 42.12 208 LYS A C 1
ATOM 1725 O O . LYS A 1 208 ? 23.408 22.343 -59.275 1.00 42.12 208 LYS A O 1
ATOM 1730 N N . THR A 1 209 ? 25.282 21.111 -59.412 1.00 35.38 209 THR A N 1
ATOM 1731 C CA . THR A 1 209 ? 26.124 22.040 -60.165 1.00 35.38 209 THR A CA 1
ATOM 1732 C C . THR A 1 209 ? 25.586 22.298 -61.581 1.00 35.38 209 THR A C 1
ATOM 1734 O O . THR A 1 209 ? 25.136 21.364 -62.246 1.00 35.38 209 THR A O 1
ATOM 1737 N N . PRO A 1 210 ? 25.689 23.539 -62.089 1.00 39.12 210 PRO A N 1
ATOM 1738 C CA . PRO A 1 210 ? 25.390 23.875 -63.473 1.00 39.12 210 PRO A CA 1
ATOM 1739 C C . PRO A 1 210 ? 26.611 23.563 -64.346 1.00 39.12 210 PRO A C 1
ATOM 1741 O O . PRO A 1 210 ? 27.580 24.318 -64.333 1.00 39.12 210 PRO A O 1
ATOM 1744 N N . LYS A 1 211 ? 26.582 22.436 -65.068 1.00 36.66 211 LYS A N 1
ATOM 1745 C CA . LYS A 1 211 ? 27.337 22.183 -66.316 1.00 36.66 211 LYS A CA 1
ATOM 1746 C C . LYS A 1 211 ? 27.017 20.783 -66.851 1.00 36.66 211 LYS A C 1
ATOM 1748 O O . LYS A 1 211 ? 27.753 19.834 -66.623 1.00 36.66 211 LYS A O 1
ATOM 1753 N N . GLN A 1 212 ? 25.896 20.690 -67.554 1.00 34.75 212 GLN A N 1
ATOM 1754 C CA . GLN A 1 212 ? 25.680 19.796 -68.695 1.00 34.75 212 GLN A CA 1
ATOM 1755 C C . GLN A 1 212 ? 24.526 20.408 -69.507 1.00 34.75 212 GLN A C 1
ATOM 1757 O O . GLN A 1 212 ? 23.405 19.922 -69.546 1.00 34.75 212 GLN A O 1
ATOM 1762 N N . MET A 1 213 ? 24.808 21.585 -70.065 1.00 37.75 213 MET A N 1
ATOM 1763 C CA . MET A 1 213 ? 24.188 22.064 -71.297 1.00 37.75 213 MET A CA 1
ATOM 1764 C C . MET A 1 213 ? 25.292 22.019 -72.352 1.00 37.75 213 MET A C 1
ATOM 1766 O O . MET A 1 213 ? 26.429 22.358 -72.032 1.00 37.75 213 MET A O 1
ATOM 1770 N N . GLU A 1 214 ? 24.920 21.611 -73.563 1.00 38.16 214 GLU A N 1
ATOM 1771 C CA . GLU A 1 214 ? 25.753 21.351 -74.750 1.00 38.16 214 GLU A CA 1
ATOM 1772 C C . GLU A 1 214 ? 26.268 19.914 -74.915 1.00 38.16 214 GLU A C 1
ATOM 1774 O O . GLU A 1 214 ? 27.463 19.653 -74.972 1.00 38.16 214 GLU A O 1
ATOM 1779 N N . LEU A 1 215 ? 25.336 18.977 -75.098 1.00 38.88 215 LEU A N 1
ATOM 1780 C CA . LEU A 1 215 ? 25.235 18.248 -76.366 1.00 38.88 215 LEU A CA 1
ATOM 1781 C C . LEU A 1 215 ? 23.819 17.664 -76.474 1.00 38.88 215 LEU A C 1
ATOM 1783 O O . LEU A 1 215 ? 23.462 16.810 -75.679 1.00 38.88 215 LEU A O 1
ATOM 1787 N N . GLU A 1 216 ? 23.046 18.208 -77.416 1.00 35.22 216 GLU A N 1
ATOM 1788 C CA . GLU A 1 216 ? 21.814 17.699 -78.062 1.00 35.22 216 GLU A CA 1
ATOM 1789 C C . GLU A 1 216 ? 20.825 18.849 -78.303 1.00 35.22 216 GLU A C 1
ATOM 1791 O O . GLU A 1 216 ? 19.764 18.983 -77.704 1.00 35.22 216 GLU A O 1
ATOM 1796 N N . LYS A 1 217 ? 21.218 19.726 -79.237 1.00 38.66 217 LYS A N 1
ATOM 1797 C CA . LYS A 1 217 ? 20.263 20.274 -80.201 1.00 38.66 217 LYS A CA 1
ATOM 1798 C C . LYS A 1 217 ? 20.062 19.203 -81.270 1.00 38.66 217 LYS A C 1
ATOM 1800 O O . LYS A 1 217 ? 21.058 18.845 -81.900 1.00 38.66 217 LYS A O 1
ATOM 1805 N N . LYS A 1 218 ? 18.813 18.762 -81.432 1.00 32.88 218 LYS A N 1
ATOM 1806 C CA . LYS A 1 218 ? 18.155 18.017 -82.532 1.00 32.88 218 LYS A CA 1
ATOM 1807 C C . LYS A 1 218 ? 17.108 17.130 -81.841 1.00 32.88 218 LYS A C 1
ATOM 1809 O O . LYS A 1 218 ? 17.483 16.340 -80.994 1.00 32.88 218 LYS A O 1
ATOM 1814 N N . ASP A 1 219 ? 15.803 17.267 -82.015 1.00 32.34 219 ASP A N 1
ATOM 1815 C CA . ASP A 1 219 ? 15.034 17.697 -83.174 1.00 32.34 219 ASP A CA 1
ATOM 1816 C C . ASP A 1 219 ? 13.622 18.151 -82.746 1.00 32.34 219 ASP A C 1
ATOM 1818 O O . ASP A 1 219 ? 13.103 17.689 -81.733 1.00 32.34 219 ASP A O 1
ATOM 1822 N N . CYS A 1 220 ? 13.041 19.027 -83.576 1.00 33.56 220 CYS A N 1
ATOM 1823 C CA . CYS A 1 220 ? 11.610 19.198 -83.882 1.00 33.56 220 CYS A CA 1
ATOM 1824 C C . CYS A 1 220 ? 10.646 19.534 -82.722 1.00 33.56 220 CYS A C 1
ATOM 1826 O O . CYS A 1 220 ? 10.336 18.716 -81.867 1.00 33.56 220 CYS A O 1
ATOM 1828 N N . GLU A 1 221 ? 10.152 20.773 -82.607 1.00 36.91 221 GLU A N 1
ATOM 1829 C CA . GLU A 1 221 ? 9.002 21.282 -83.387 1.00 36.91 221 GLU A CA 1
ATOM 1830 C C . GLU A 1 221 ? 7.925 20.214 -83.633 1.00 36.91 221 GLU A C 1
ATOM 1832 O O . GLU A 1 221 ? 8.076 19.382 -84.518 1.00 36.91 221 GLU A O 1
ATOM 1837 N N . GLU A 1 222 ? 6.814 20.265 -82.894 1.00 35.84 222 GLU A N 1
ATOM 1838 C CA . GLU A 1 222 ? 5.517 20.660 -83.464 1.00 35.84 222 GLU A CA 1
ATOM 1839 C C . GLU A 1 222 ? 4.357 20.513 -82.456 1.00 35.84 222 GLU A C 1
ATOM 1841 O O . GLU A 1 222 ? 4.142 19.456 -81.871 1.00 35.84 222 GLU A O 1
ATOM 1846 N N . LYS A 1 223 ? 3.553 21.585 -82.408 1.00 38.44 223 LYS A N 1
ATOM 1847 C CA . LYS A 1 223 ? 2.090 21.620 -82.221 1.00 38.44 223 LYS A CA 1
ATOM 1848 C C . LYS A 1 223 ? 1.517 21.478 -80.806 1.00 38.44 223 LYS A C 1
ATOM 1850 O O . LYS A 1 223 ? 1.133 20.408 -80.344 1.00 38.44 223 LYS A O 1
ATOM 1855 N N . GLU A 1 224 ? 1.287 22.653 -80.218 1.00 40.97 224 GLU A N 1
ATOM 1856 C CA . GLU A 1 224 ? -0.018 22.989 -79.639 1.00 40.97 224 GLU A CA 1
ATOM 1857 C C . GLU A 1 224 ? -1.131 22.740 -80.674 1.00 40.97 224 GLU A C 1
ATOM 1859 O O . GLU A 1 224 ? -1.017 23.183 -81.817 1.00 40.97 224 GLU A O 1
ATOM 1864 N N . ASP A 1 225 ? -2.178 22.005 -80.294 1.00 37.62 225 ASP A N 1
ATOM 1865 C CA . ASP A 1 225 ? -3.564 22.496 -80.326 1.00 37.62 225 ASP A CA 1
ATOM 1866 C C . ASP A 1 225 ? -4.590 21.387 -80.016 1.00 37.62 225 ASP A C 1
ATOM 1868 O O . ASP A 1 225 ? -4.479 20.253 -80.484 1.00 37.62 225 ASP A O 1
ATOM 1872 N N . ARG A 1 226 ? -5.679 21.832 -79.367 1.00 39.06 226 ARG A N 1
ATOM 1873 C CA . ARG A 1 226 ? -7.052 21.272 -79.273 1.00 39.06 226 ARG A CA 1
ATOM 1874 C C . ARG A 1 226 ? -7.458 20.517 -78.000 1.00 39.06 226 ARG A C 1
ATOM 1876 O O . ARG A 1 226 ? -7.201 19.334 -77.829 1.00 39.06 226 ARG A O 1
ATOM 1883 N N . ASN A 1 227 ? -8.222 21.251 -77.183 1.00 36.91 227 ASN A N 1
ATOM 1884 C CA . ASN A 1 227 ? -9.624 21.008 -76.799 1.00 36.91 227 ASN A CA 1
ATOM 1885 C C . ASN A 1 227 ? -10.154 19.564 -76.803 1.00 36.91 227 ASN A C 1
ATOM 1887 O O . ASN A 1 227 ? -10.146 18.900 -77.836 1.00 36.91 227 ASN A O 1
ATOM 1891 N N . GLY A 1 228 ? -10.850 19.196 -75.723 1.00 35.03 228 GLY A N 1
ATOM 1892 C CA . GLY A 1 228 ? -11.865 18.143 -75.773 1.00 35.03 228 GLY A CA 1
ATOM 1893 C C . GLY A 1 228 ? -12.376 17.708 -74.405 1.00 35.03 228 GLY A C 1
ATOM 1894 O O . GLY A 1 228 ? -11.635 17.128 -73.625 1.00 35.03 228 GLY A O 1
ATOM 1895 N N . GLU A 1 229 ? -13.642 18.013 -74.152 1.00 41.31 229 GLU A N 1
ATOM 1896 C CA . GLU A 1 229 ? -14.485 17.668 -73.004 1.00 41.31 229 GLU A CA 1
ATOM 1897 C C . GLU A 1 229 ? -14.574 16.153 -72.725 1.00 41.31 229 GLU A C 1
ATOM 1899 O O . GLU A 1 229 ? -14.379 15.331 -73.619 1.00 41.31 229 GLU A O 1
ATOM 1904 N N . GLY A 1 230 ? -14.948 15.775 -71.497 1.00 39.16 230 GLY A N 1
ATOM 1905 C CA . GLY A 1 230 ? -15.290 14.386 -71.178 1.00 39.16 230 GLY A CA 1
ATOM 1906 C C . GLY A 1 230 ? -15.691 14.166 -69.722 1.00 39.16 230 GLY A C 1
ATOM 1907 O O . GLY A 1 230 ? -14.842 14.022 -68.851 1.00 39.16 230 GLY A O 1
ATOM 1908 N N . GLU A 1 231 ? -17.000 14.158 -69.491 1.00 40.78 231 GLU A N 1
ATOM 1909 C CA . GLU A 1 231 ? -17.728 13.873 -68.250 1.00 40.78 231 GLU A CA 1
ATOM 1910 C C . GLU A 1 231 ? -17.393 12.503 -67.618 1.00 40.78 231 GLU A C 1
ATOM 1912 O O . GLU A 1 231 ? -17.019 11.562 -68.317 1.00 40.78 231 GLU A O 1
ATOM 1917 N N . GLY A 1 232 ? -17.621 12.350 -66.302 1.00 37.72 232 GLY A N 1
ATOM 1918 C 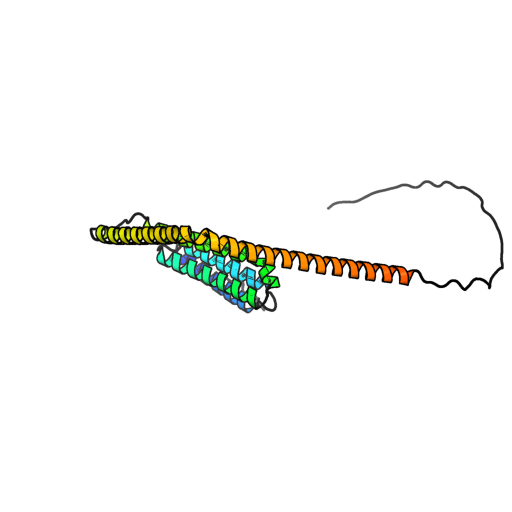CA . GLY A 1 232 ? -17.668 11.018 -65.676 1.00 37.72 232 GLY A CA 1
ATOM 1919 C C . GLY A 1 232 ? -17.572 10.956 -64.145 1.00 37.72 232 GLY A C 1
ATOM 1920 O O . GLY A 1 232 ? -16.564 10.518 -63.601 1.00 37.72 232 GLY A O 1
ATOM 1921 N N . GLN A 1 233 ? -18.640 11.337 -63.441 1.00 39.28 233 GLN A N 1
ATOM 1922 C CA . GLN A 1 233 ? -19.042 10.749 -62.141 1.00 39.28 233 GLN A CA 1
ATOM 1923 C C . GLN A 1 233 ? -19.858 9.457 -62.411 1.00 39.28 233 GLN A C 1
ATOM 1925 O O . GLN A 1 233 ? -20.264 9.290 -63.563 1.00 39.28 233 GLN A O 1
ATOM 1930 N N . PRO A 1 234 ? -20.288 8.614 -61.432 1.00 57.41 234 PRO A N 1
ATOM 1931 C CA . PRO A 1 234 ? -19.937 8.367 -60.009 1.00 57.41 234 PRO A CA 1
ATOM 1932 C C . PRO A 1 234 ? -19.804 6.807 -59.777 1.00 57.41 234 PRO A C 1
ATOM 1934 O O . PRO A 1 234 ? -19.358 6.156 -60.719 1.00 57.41 234 PRO A O 1
ATOM 1937 N N . PRO A 1 235 ? -20.238 6.105 -58.683 1.00 56.22 235 PRO A N 1
ATOM 1938 C CA . PRO A 1 235 ? -20.514 6.437 -57.270 1.00 56.22 235 PRO A CA 1
ATOM 1939 C C . PRO A 1 235 ? -19.932 5.463 -56.190 1.00 56.22 235 PRO A C 1
ATOM 1941 O O . PRO A 1 235 ? -19.541 4.331 -56.443 1.00 56.22 235 PRO A O 1
ATOM 1944 N N . ILE A 1 236 ? -19.937 5.974 -54.950 1.00 49.22 236 ILE A N 1
ATOM 1945 C CA . ILE A 1 236 ? -20.343 5.406 -53.635 1.00 49.22 236 ILE A CA 1
ATOM 1946 C C . ILE A 1 236 ? -20.749 3.911 -53.577 1.00 49.22 236 ILE A C 1
ATOM 1948 O O . ILE A 1 236 ? -21.643 3.522 -54.314 1.00 49.22 236 ILE A O 1
ATOM 1952 N N . THR A 1 237 ? -20.240 3.161 -52.574 1.00 49.16 237 THR A N 1
ATOM 1953 C CA . THR A 1 237 ? -21.039 2.389 -51.573 1.00 49.16 237 THR A CA 1
ATOM 1954 C C . THR A 1 237 ? -20.166 1.711 -50.504 1.00 49.16 237 THR A C 1
ATOM 1956 O O . THR A 1 237 ? -19.295 0.907 -50.825 1.00 49.16 237 THR A O 1
ATOM 1959 N N . SER A 1 238 ? -20.472 1.988 -49.233 1.00 47.25 238 SER A N 1
ATOM 1960 C CA . SER A 1 238 ? -20.229 1.105 -48.076 1.00 47.25 238 SER A CA 1
ATOM 1961 C C . SER A 1 238 ? -21.390 0.104 -47.931 1.00 47.25 238 SER A C 1
ATOM 1963 O O . SER A 1 238 ? -22.487 0.393 -48.413 1.00 47.25 238 SER A O 1
ATOM 1965 N N . PRO A 1 239 ? -21.191 -1.042 -47.254 1.00 59.47 239 PRO A N 1
ATOM 1966 C CA . PRO A 1 239 ? -22.017 -1.376 -46.068 1.00 59.47 239 PRO A CA 1
ATOM 1967 C C . PRO A 1 239 ? -21.195 -2.107 -44.973 1.00 59.47 239 PRO A C 1
ATOM 1969 O O . PRO A 1 239 ? -20.286 -2.867 -45.282 1.00 59.47 239 PRO A O 1
ATOM 1972 N N . ILE A 1 240 ? -21.295 -1.771 -43.681 1.00 47.56 240 ILE A N 1
ATOM 1973 C CA . ILE A 1 240 ? -22.256 -2.270 -42.667 1.00 47.56 240 ILE A CA 1
ATOM 1974 C C . ILE A 1 240 ? -22.585 -3.772 -42.782 1.00 47.56 240 ILE A C 1
ATOM 1976 O O . ILE A 1 240 ? -23.447 -4.163 -43.567 1.00 47.56 240 ILE A O 1
ATOM 1980 N N . MET A 1 241 ? -21.962 -4.566 -41.904 1.00 55.38 241 MET A N 1
ATOM 1981 C CA . MET A 1 241 ? -22.623 -5.477 -40.956 1.00 55.38 241 MET A CA 1
ATOM 1982 C C . MET A 1 241 ? -21.861 -5.441 -39.633 1.00 55.38 241 MET A C 1
ATOM 1984 O O . MET A 1 241 ? -20.619 -5.299 -39.693 1.00 55.38 241 MET A O 1
#

Radius of gyration: 36.31 Å; chains: 1; bounding box: 50×68×122 Å

pLDDT: mean 76.13, std 21.28, range [32.34, 98.44]